Protein AF-A0A970BX68-F1 (afdb_monomer)

Structure (mmCIF, N/CA/C/O backbone):
data_AF-A0A970BX68-F1
#
_entry.id   AF-A0A970BX68-F1
#
loop_
_atom_site.group_PDB
_atom_site.id
_atom_site.type_symbol
_atom_site.label_atom_id
_atom_site.label_alt_id
_atom_site.label_comp_id
_atom_site.label_asym_id
_atom_site.label_entity_id
_atom_site.label_seq_id
_atom_site.pdbx_PDB_ins_code
_atom_site.Cartn_x
_atom_site.Cartn_y
_atom_site.Cartn_z
_atom_site.occupancy
_atom_site.B_iso_or_equiv
_atom_site.auth_seq_id
_atom_site.auth_comp_id
_atom_site.auth_asym_id
_atom_site.auth_atom_id
_atom_site.pdbx_PDB_model_num
ATOM 1 N N . MET A 1 1 ? -14.100 -1.166 36.929 1.00 47.22 1 MET A N 1
ATOM 2 C CA . MET A 1 1 ? -13.823 -2.354 36.099 1.00 47.22 1 MET A CA 1
ATOM 3 C C . MET A 1 1 ? -15.150 -2.842 35.564 1.00 47.22 1 MET A C 1
ATOM 5 O O . MET A 1 1 ? -16.022 -3.150 36.364 1.00 47.22 1 MET A O 1
ATOM 9 N N . THR A 1 2 ? -15.341 -2.797 34.250 1.00 56.59 2 THR A N 1
ATOM 10 C CA . THR A 1 2 ? -16.464 -3.457 33.575 1.00 56.59 2 THR A CA 1
ATOM 11 C C . THR A 1 2 ? -16.369 -4.964 33.819 1.00 56.59 2 THR A C 1
ATOM 13 O O . THR A 1 2 ? -15.265 -5.508 33.853 1.00 56.59 2 THR A O 1
ATOM 16 N N . GLU A 1 3 ? -17.498 -5.635 34.057 1.00 67.56 3 GLU A N 1
ATOM 17 C CA . GLU A 1 3 ? -17.493 -7.094 34.197 1.00 67.56 3 GLU A CA 1
ATOM 18 C C . GLU A 1 3 ? -16.949 -7.745 32.913 1.00 67.56 3 GLU A C 1
ATOM 20 O O . GLU A 1 3 ? -17.296 -7.306 31.810 1.00 67.56 3 GLU A O 1
ATOM 25 N N . PRO A 1 4 ? -16.085 -8.770 33.024 1.00 70.88 4 PRO A N 1
ATOM 26 C CA . PRO A 1 4 ? -15.498 -9.411 31.859 1.00 70.88 4 PRO A CA 1
ATOM 27 C C . PRO A 1 4 ? -16.587 -10.080 31.022 1.00 70.88 4 PRO A C 1
ATOM 29 O O . PRO A 1 4 ? -17.395 -10.858 31.531 1.00 70.88 4 PRO A O 1
ATOM 32 N N . ASN A 1 5 ? -16.576 -9.824 29.713 1.00 79.88 5 ASN A N 1
ATOM 33 C CA . ASN A 1 5 ? -17.516 -10.456 28.799 1.00 79.88 5 ASN A CA 1
ATOM 34 C C . ASN A 1 5 ? -17.249 -11.973 28.754 1.00 79.88 5 ASN A C 1
ATOM 36 O O . ASN A 1 5 ? -16.268 -12.436 28.157 1.00 79.88 5 ASN A O 1
ATOM 40 N N . LEU A 1 6 ? -18.112 -12.751 29.416 1.00 86.94 6 LEU A N 1
ATOM 41 C CA . LEU A 1 6 ? -17.964 -14.201 29.549 1.00 86.94 6 LEU A CA 1
ATOM 42 C C . LEU A 1 6 ? -18.055 -14.918 28.196 1.00 86.94 6 LEU A C 1
ATOM 44 O O . LEU A 1 6 ? -17.357 -15.912 27.997 1.00 86.94 6 LEU A O 1
ATOM 48 N N . SER A 1 7 ? -18.828 -14.396 27.234 1.00 86.56 7 SER A N 1
ATOM 49 C CA . SER A 1 7 ? -18.965 -15.021 25.910 1.00 86.56 7 SER A CA 1
ATOM 50 C C . SER A 1 7 ? -17.681 -14.940 25.077 1.00 86.56 7 SER A C 1
ATOM 52 O O . SER A 1 7 ? -17.466 -15.771 24.197 1.00 86.56 7 SER A O 1
ATOM 54 N N . ARG A 1 8 ? -16.770 -14.008 25.401 1.00 88.00 8 ARG A N 1
ATOM 55 C CA . ARG A 1 8 ? -15.452 -13.890 24.754 1.00 88.00 8 ARG A CA 1
ATOM 56 C C . ARG A 1 8 ? -14.366 -14.761 25.387 1.00 88.00 8 ARG A C 1
ATOM 58 O O . ARG A 1 8 ? -13.256 -14.784 24.865 1.00 88.00 8 ARG A O 1
ATOM 65 N N . ALA A 1 9 ? -14.645 -15.510 26.460 1.00 91.44 9 ALA A N 1
ATOM 66 C CA . ALA A 1 9 ? -13.628 -16.324 27.141 1.00 91.44 9 ALA A CA 1
ATOM 67 C C . ALA A 1 9 ? -12.952 -17.350 26.214 1.00 91.44 9 ALA A C 1
ATOM 69 O O . ALA A 1 9 ? -11.733 -17.504 26.264 1.00 91.44 9 ALA A O 1
ATOM 70 N N . TYR A 1 10 ? -13.722 -17.993 25.327 1.00 93.25 10 TYR A N 1
ATOM 71 C CA . TYR A 1 10 ? -13.181 -18.923 24.331 1.00 93.25 10 TYR A CA 1
ATOM 72 C C . TYR A 1 10 ? -12.236 -18.217 23.347 1.00 93.25 10 TYR A C 1
ATOM 74 O O . TYR A 1 10 ? -11.116 -18.674 23.127 1.00 93.25 10 TYR A O 1
ATOM 82 N N . ALA A 1 11 ? -12.650 -17.058 22.822 1.00 91.88 11 ALA A N 1
ATOM 83 C CA . ALA A 1 11 ? -11.822 -16.254 21.927 1.00 91.88 11 ALA A CA 1
ATOM 84 C C . ALA A 1 11 ? -10.537 -15.778 22.621 1.00 91.88 11 ALA A C 1
ATOM 86 O O . ALA A 1 11 ? -9.458 -15.948 22.062 1.00 91.88 11 ALA A O 1
ATOM 87 N N . ARG A 1 12 ? -10.622 -15.259 23.857 1.00 92.31 12 ARG A N 1
ATOM 88 C CA . ARG A 1 12 ? -9.443 -14.875 24.655 1.00 92.31 12 ARG A CA 1
ATOM 89 C C . ARG A 1 12 ? -8.468 -16.038 24.823 1.00 92.31 12 ARG A C 1
ATOM 91 O O . ARG A 1 12 ? -7.280 -15.859 24.587 1.00 92.31 12 ARG A O 1
ATOM 98 N N . GLY A 1 13 ? -8.969 -17.230 25.157 1.00 94.62 13 GLY A N 1
ATOM 99 C CA . GLY A 1 13 ? -8.148 -18.435 25.290 1.00 94.62 13 GLY A CA 1
ATOM 100 C C . GLY A 1 13 ? -7.383 -18.787 24.010 1.00 94.62 13 GLY A C 1
ATOM 101 O O . GLY A 1 13 ? -6.196 -19.095 24.078 1.00 94.62 13 GLY A O 1
ATOM 102 N N . LEU A 1 14 ? -8.027 -18.678 22.842 1.00 95.38 14 LEU A N 1
ATOM 103 C CA . LEU A 1 14 ? -7.360 -18.870 21.547 1.00 95.38 14 LEU A CA 1
ATOM 104 C C . LEU A 1 14 ? -6.335 -17.764 21.260 1.00 95.38 14 LEU A C 1
ATOM 106 O O . LEU A 1 14 ? -5.219 -18.051 20.836 1.00 95.38 14 LEU A O 1
ATOM 110 N N . PHE A 1 15 ? -6.676 -16.511 21.549 1.00 95.06 15 PHE A N 1
ATOM 111 C CA . PHE A 1 15 ? -5.784 -15.368 21.362 1.00 95.06 15 PHE A CA 1
ATOM 112 C C . PHE A 1 15 ? -4.545 -15.411 22.266 1.00 95.06 15 PHE A C 1
ATOM 114 O O . PHE A 1 15 ? -3.479 -14.966 21.843 1.00 95.06 15 PHE A O 1
ATOM 121 N N . HIS A 1 16 ? -4.623 -16.026 23.449 1.00 94.56 16 HIS A N 1
ATOM 122 C CA . HIS A 1 16 ? -3.446 -16.269 24.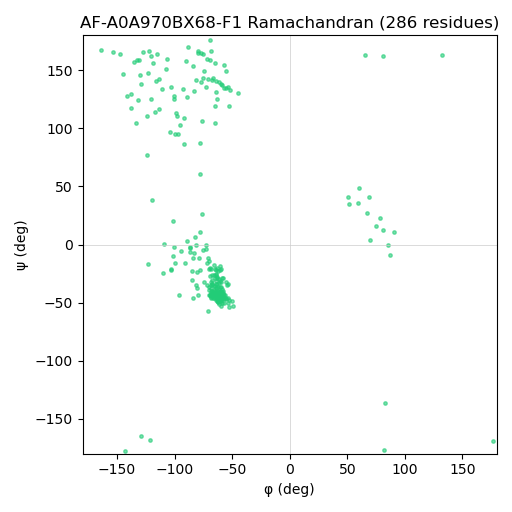286 1.00 94.56 16 HIS A CA 1
ATOM 123 C C . HIS A 1 16 ? -2.405 -17.149 23.583 1.00 94.56 16 HIS A C 1
ATOM 125 O O . HIS A 1 16 ? -1.212 -16.886 23.712 1.00 94.56 16 HIS A O 1
ATOM 131 N N . ALA A 1 17 ? -2.829 -18.137 22.785 1.00 95.56 17 ALA A N 1
ATOM 132 C CA . ALA A 1 17 ? -1.911 -18.942 21.973 1.00 95.56 17 ALA A CA 1
ATOM 133 C C . ALA A 1 17 ? -1.257 -18.128 20.838 1.00 95.56 17 ALA A C 1
ATOM 135 O O . ALA A 1 17 ? -0.187 -18.490 20.356 1.00 95.56 17 ALA A O 1
ATOM 136 N N . CYS A 1 18 ? -1.867 -17.007 20.447 1.00 93.44 18 CYS A N 1
ATOM 137 C CA . CYS A 1 18 ? -1.304 -16.028 19.516 1.00 93.44 18 CYS A CA 1
ATOM 138 C C . CYS A 1 18 ? -0.462 -14.940 20.214 1.00 93.44 18 CYS A C 1
ATOM 140 O O . CYS A 1 18 ? -0.003 -14.016 19.544 1.00 93.44 18 CYS A O 1
ATOM 142 N N . GLY A 1 19 ? -0.271 -15.016 21.538 1.00 91.94 19 GLY A N 1
ATOM 143 C CA . GLY A 1 19 ? 0.463 -14.018 22.327 1.00 91.94 19 GLY A CA 1
ATOM 144 C C . GLY A 1 19 ? -0.341 -12.765 22.695 1.00 91.94 19 GLY A C 1
ATOM 145 O O . GLY A 1 19 ? 0.240 -11.784 23.151 1.00 91.94 19 GLY A O 1
ATOM 146 N N . VAL A 1 20 ? -1.665 -12.777 22.512 1.00 92.38 20 VAL A N 1
ATOM 147 C CA . VAL A 1 20 ? -2.556 -11.668 22.879 1.00 92.38 20 VAL A CA 1
ATOM 148 C C . VAL A 1 20 ? -3.195 -11.954 24.233 1.00 92.38 20 VAL A C 1
ATOM 150 O O . VAL A 1 20 ? -4.042 -12.840 24.368 1.00 92.38 20 VAL A O 1
ATOM 153 N N . HIS A 1 21 ? -2.801 -11.191 25.251 1.00 87.75 21 HIS A N 1
ATOM 154 C CA . HIS A 1 21 ? -3.250 -11.402 26.633 1.00 87.75 21 HIS A CA 1
ATOM 155 C C . HIS A 1 21 ? -4.328 -10.413 27.097 1.00 87.75 21 HIS A C 1
ATOM 157 O O . HIS A 1 21 ? -5.108 -10.749 27.984 1.00 87.75 21 HIS A O 1
ATOM 163 N N . HIS A 1 22 ? -4.440 -9.253 26.444 1.00 85.19 22 HIS A N 1
ATOM 164 C CA . HIS A 1 22 ? -5.275 -8.123 26.877 1.00 85.19 22 HIS A CA 1
ATOM 165 C C . HIS A 1 22 ? -6.355 -7.745 25.848 1.00 85.19 22 HIS A C 1
ATOM 167 O O . HIS A 1 22 ? -6.645 -6.570 25.637 1.00 85.19 22 HIS A O 1
ATOM 173 N N . LEU A 1 23 ? -6.959 -8.751 25.201 1.00 84.31 23 LEU A N 1
ATOM 174 C CA . LEU A 1 23 ? -7.903 -8.580 24.081 1.00 84.31 23 LEU A CA 1
ATOM 175 C C . LEU A 1 23 ? -9.102 -7.662 24.387 1.00 84.31 23 LEU A C 1
ATOM 177 O O . LEU A 1 23 ? -9.615 -7.013 23.485 1.00 84.31 23 LEU A O 1
ATOM 181 N N . ASP A 1 24 ? -9.581 -7.642 25.632 1.00 85.00 24 ASP A N 1
ATOM 182 C CA . ASP A 1 24 ? -10.735 -6.822 26.038 1.00 85.00 24 ASP A CA 1
ATOM 183 C C . ASP A 1 24 ? -10.327 -5.453 26.617 1.00 85.00 24 ASP A C 1
ATOM 185 O O . ASP A 1 24 ? -11.192 -4.638 26.929 1.00 85.00 24 ASP A O 1
ATOM 189 N N . GLU A 1 25 ? -9.028 -5.199 26.796 1.00 89.31 25 GLU A N 1
ATOM 190 C CA . GLU A 1 25 ? -8.515 -3.983 27.445 1.00 89.31 25 GLU A CA 1
ATOM 191 C C . GLU A 1 25 ? -7.964 -2.964 26.442 1.00 89.31 25 GLU A C 1
ATOM 193 O O . GLU A 1 25 ? -7.854 -1.783 26.769 1.00 89.31 25 GLU A O 1
ATOM 198 N N . ARG A 1 26 ? -7.589 -3.415 25.239 1.00 93.62 26 ARG A N 1
ATOM 199 C CA . ARG A 1 26 ? -6.932 -2.600 24.212 1.00 93.62 26 ARG A CA 1
ATOM 200 C C . ARG A 1 26 ? -7.641 -2.750 22.869 1.00 93.62 26 ARG A C 1
ATOM 202 O O . ARG A 1 26 ? -8.081 -3.858 22.564 1.00 93.62 26 ARG A O 1
ATOM 209 N N . PRO A 1 27 ? -7.704 -1.687 22.048 1.00 96.50 27 PRO A N 1
ATOM 210 C CA . PRO A 1 27 ? -8.200 -1.802 20.684 1.00 96.50 27 PRO A CA 1
ATOM 211 C C . PRO A 1 27 ? -7.407 -2.826 19.876 1.00 96.50 27 PRO A C 1
ATOM 213 O O . PRO A 1 27 ? -6.174 -2.809 19.903 1.00 96.50 27 PRO A O 1
ATOM 216 N N . LEU A 1 28 ? -8.107 -3.682 19.138 1.00 97.12 28 LEU A N 1
ATOM 217 C CA . LEU A 1 28 ? -7.517 -4.678 18.259 1.00 97.12 28 LEU A CA 1
ATOM 218 C C . LEU A 1 28 ? -7.365 -4.114 16.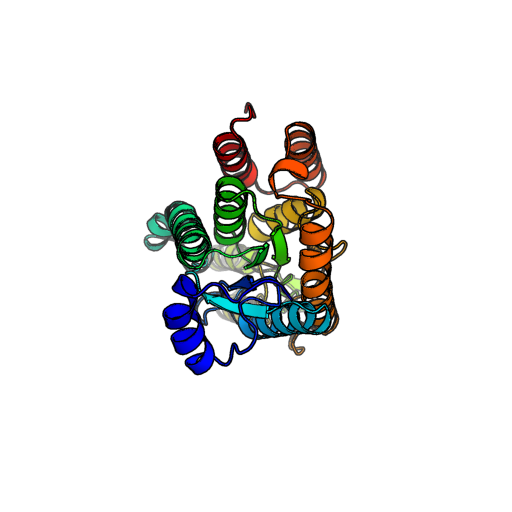843 1.00 97.12 28 LEU A C 1
ATOM 220 O O . LEU A 1 28 ? -8.337 -3.949 16.104 1.00 97.12 28 LEU A O 1
ATOM 224 N N . VAL A 1 29 ? -6.124 -3.862 16.444 1.00 98.56 29 VAL A N 1
ATOM 225 C CA . VAL A 1 29 ? -5.764 -3.352 15.119 1.00 98.56 29 VAL A CA 1
ATOM 226 C C . VAL A 1 29 ? -5.262 -4.490 14.238 1.00 98.56 29 VAL A C 1
ATOM 228 O O . VAL A 1 29 ? -4.333 -5.219 14.599 1.00 98.56 29 VAL A O 1
ATOM 231 N N . GLY A 1 30 ? -5.838 -4.623 13.044 1.00 98.62 30 GLY A N 1
ATOM 232 C CA . GLY A 1 30 ? -5.288 -5.510 12.021 1.00 98.62 30 GLY A CA 1
ATOM 233 C C . GLY A 1 30 ? -4.283 -4.790 11.140 1.00 98.62 30 GLY A C 1
ATOM 234 O O . GLY A 1 30 ? -4.600 -3.767 10.537 1.00 98.62 30 GLY A O 1
ATOM 235 N N . VAL A 1 31 ? -3.090 -5.362 11.013 1.00 98.81 31 VAL A N 1
ATOM 236 C CA . VAL A 1 31 ? -2.077 -4.925 10.050 1.00 98.81 31 VAL A CA 1
ATOM 237 C C . VAL A 1 31 ? -2.184 -5.829 8.821 1.00 98.81 31 VAL A C 1
ATOM 239 O O . VAL A 1 31 ? -1.641 -6.934 8.797 1.00 98.81 31 VAL A O 1
ATOM 242 N N . ALA A 1 32 ? -2.929 -5.374 7.816 1.00 98.69 32 ALA A N 1
ATOM 243 C CA . ALA A 1 32 ? -3.115 -6.068 6.550 1.00 98.69 32 ALA A CA 1
ATOM 244 C C . ALA A 1 32 ? -1.859 -5.894 5.686 1.00 98.69 32 ALA A C 1
ATOM 246 O O . ALA A 1 32 ? -1.621 -4.814 5.148 1.00 98.69 32 ALA A O 1
ATOM 247 N N . CYS A 1 33 ? -1.054 -6.946 5.551 1.00 98.56 33 CYS A N 1
ATOM 248 C CA . CYS A 1 33 ? 0.218 -6.910 4.839 1.00 98.56 33 CYS A CA 1
ATOM 249 C C . CYS A 1 33 ? 0.161 -7.724 3.544 1.00 98.56 33 CYS A C 1
ATOM 251 O O . CYS A 1 33 ? -0.283 -8.868 3.519 1.00 98.56 33 CYS A O 1
ATOM 253 N N . SER A 1 34 ? 0.655 -7.157 2.450 1.00 97.81 34 SER A N 1
ATOM 254 C CA . SER A 1 34 ? 0.704 -7.841 1.148 1.00 97.81 34 SER A CA 1
ATOM 255 C C . SER A 1 34 ? 2.088 -8.390 0.788 1.00 97.81 34 SER A C 1
ATOM 257 O O . SER A 1 34 ? 2.372 -8.620 -0.387 1.00 97.81 34 SER A O 1
ATOM 259 N N . TRP A 1 35 ? 2.960 -8.576 1.784 1.00 98.00 35 TRP A N 1
ATOM 260 C CA . TRP A 1 35 ? 4.297 -9.145 1.610 1.00 98.00 35 TRP A CA 1
ATOM 261 C C . TRP A 1 35 ? 4.265 -10.502 0.900 1.00 98.00 35 TRP A C 1
ATOM 263 O O . TRP A 1 35 ? 3.459 -11.372 1.235 1.00 98.00 35 TRP A O 1
ATOM 273 N N . ASN A 1 36 ? 5.174 -10.671 -0.057 1.00 95.25 36 ASN A N 1
ATOM 274 C CA . ASN A 1 36 ? 5.594 -11.951 -0.613 1.00 95.25 36 ASN A CA 1
ATOM 275 C C . ASN A 1 36 ? 6.914 -11.768 -1.377 1.00 95.25 36 ASN A C 1
ATOM 277 O O . ASN A 1 36 ? 7.299 -10.646 -1.701 1.00 95.25 36 ASN A O 1
ATOM 281 N N . GLU A 1 37 ? 7.565 -12.877 -1.714 1.00 96.75 37 GLU A N 1
ATOM 282 C CA . GLU A 1 37 ? 8.851 -12.896 -2.425 1.00 96.75 37 GLU A CA 1
ATOM 283 C C . GLU A 1 37 ? 8.720 -12.756 -3.956 1.00 96.75 37 GLU A C 1
ATOM 285 O O . GLU A 1 37 ? 9.721 -12.626 -4.654 1.00 96.75 37 GLU A O 1
ATOM 290 N N . LEU A 1 38 ? 7.497 -12.782 -4.500 1.00 96.12 38 LEU A N 1
ATOM 291 C CA . LEU A 1 38 ? 7.238 -12.736 -5.947 1.00 96.12 38 LEU A CA 1
ATOM 292 C C . LEU A 1 38 ? 7.201 -11.308 -6.502 1.00 96.12 38 LEU A C 1
ATOM 294 O O . LEU A 1 38 ? 7.352 -11.109 -7.708 1.00 96.12 38 LEU A O 1
ATOM 298 N N . VAL A 1 39 ? 6.934 -10.315 -5.652 1.00 97.06 39 VAL A N 1
ATOM 299 C CA . VAL A 1 39 ? 6.678 -8.936 -6.071 1.00 97.06 39 VAL A CA 1
ATOM 300 C C . VAL A 1 39 ? 7.758 -8.008 -5.499 1.00 97.06 39 VAL A C 1
ATOM 302 O O . VAL A 1 39 ? 7.766 -7.776 -4.291 1.00 97.06 39 VAL A O 1
ATOM 305 N N . PRO A 1 40 ? 8.619 -7.389 -6.334 1.00 96.12 40 PRO A N 1
ATOM 306 C CA . PRO A 1 40 ? 9.713 -6.522 -5.873 1.00 96.12 40 PRO A CA 1
ATOM 307 C C . PRO A 1 40 ? 9.274 -5.374 -4.956 1.00 96.12 40 PRO A C 1
ATOM 309 O O . PRO A 1 40 ? 9.963 -5.035 -4.000 1.00 96.12 40 PRO A O 1
ATOM 312 N N . GLY A 1 41 ? 8.087 -4.806 -5.187 1.00 96.19 41 GLY A N 1
ATOM 313 C CA . GLY A 1 41 ? 7.535 -3.756 -4.323 1.00 96.19 41 GLY A CA 1
ATOM 314 C C . GLY A 1 41 ? 7.032 -4.230 -2.962 1.00 96.19 41 GLY A C 1
ATOM 315 O O . GLY A 1 41 ? 6.559 -3.404 -2.182 1.00 96.19 41 GLY A O 1
ATOM 316 N N . HIS A 1 42 ? 7.057 -5.541 -2.713 1.00 97.38 42 HIS A N 1
ATOM 317 C CA . HIS A 1 42 ? 6.440 -6.182 -1.557 1.00 97.38 42 HIS A CA 1
ATOM 318 C C . HIS A 1 42 ? 7.416 -7.000 -0.717 1.00 97.38 42 HIS A C 1
ATOM 320 O O . HIS A 1 42 ? 7.088 -7.296 0.429 1.00 97.38 42 HIS A O 1
ATOM 326 N N . VAL A 1 43 ? 8.592 -7.350 -1.249 1.00 97.19 43 VAL A N 1
ATOM 327 C CA . VAL A 1 43 ? 9.545 -8.268 -0.600 1.00 97.19 43 VAL A CA 1
ATOM 328 C C . VAL A 1 43 ? 10.058 -7.789 0.764 1.00 97.19 43 VAL A C 1
ATOM 330 O O . VAL A 1 43 ? 10.546 -8.600 1.540 1.00 97.19 43 VAL A O 1
ATOM 333 N N . HIS A 1 44 ? 9.925 -6.498 1.079 1.00 97.75 44 HIS A N 1
ATOM 334 C CA . HIS A 1 44 ? 10.332 -5.878 2.348 1.00 97.75 44 HIS A CA 1
ATOM 335 C C . HIS A 1 44 ? 9.157 -5.448 3.242 1.00 97.75 44 HIS A C 1
ATOM 337 O O . HIS A 1 44 ? 9.361 -4.864 4.309 1.00 97.75 44 HIS A O 1
ATOM 343 N N . LEU A 1 45 ? 7.911 -5.668 2.807 1.00 98.44 45 LEU A N 1
ATOM 344 C CA . LEU A 1 45 ? 6.725 -5.201 3.534 1.00 98.44 45 LEU A CA 1
ATOM 345 C C . LEU A 1 45 ? 6.473 -5.940 4.850 1.00 98.44 45 LEU A C 1
ATOM 347 O O . LEU A 1 45 ? 5.695 -5.456 5.669 1.00 98.44 45 LEU A O 1
ATOM 351 N N . ASP A 1 46 ? 7.116 -7.080 5.087 1.00 97.88 46 ASP A N 1
ATOM 352 C CA . ASP A 1 46 ? 7.105 -7.747 6.383 1.00 97.88 46 ASP A CA 1
ATOM 353 C C . ASP A 1 46 ? 7.760 -6.856 7.447 1.00 97.88 46 ASP A C 1
ATOM 355 O O . ASP A 1 46 ? 7.145 -6.591 8.478 1.00 97.88 46 ASP A O 1
ATOM 359 N N . ALA A 1 47 ? 8.940 -6.299 7.167 1.00 98.38 47 ALA A N 1
ATOM 360 C CA . ALA A 1 47 ? 9.635 -5.373 8.056 1.00 98.38 47 ALA A CA 1
ATOM 361 C C . ALA A 1 47 ? 8.833 -4.078 8.269 1.00 98.38 47 ALA A C 1
ATOM 363 O O . ALA A 1 47 ? 8.693 -3.612 9.401 1.00 98.38 47 ALA A O 1
ATOM 364 N N . VAL A 1 48 ? 8.228 -3.540 7.203 1.00 98.69 48 VAL A N 1
ATOM 365 C CA . VAL A 1 48 ? 7.341 -2.365 7.286 1.00 98.69 48 VAL A CA 1
ATOM 366 C C . VAL A 1 48 ? 6.116 -2.662 8.160 1.00 98.69 48 VAL A C 1
ATOM 368 O O . VAL A 1 48 ? 5.758 -1.862 9.024 1.00 98.69 48 VAL A O 1
ATOM 371 N N . ALA A 1 49 ? 5.497 -3.836 8.000 1.00 98.75 49 ALA A N 1
ATOM 372 C CA . ALA A 1 49 ? 4.362 -4.259 8.816 1.00 98.75 49 ALA A CA 1
ATOM 373 C C . ALA A 1 49 ? 4.743 -4.478 10.284 1.00 98.75 49 ALA A C 1
ATOM 375 O O . ALA A 1 49 ? 3.949 -4.155 11.166 1.00 98.75 49 ALA A O 1
ATOM 376 N N . ARG A 1 50 ? 5.952 -4.980 10.568 1.00 98.56 50 ARG A N 1
ATOM 377 C CA . ARG A 1 50 ? 6.466 -5.103 11.941 1.00 98.56 50 ARG A CA 1
ATOM 378 C C . ARG A 1 50 ? 6.683 -3.740 12.592 1.00 98.56 50 ARG A C 1
ATOM 380 O O . ARG A 1 50 ? 6.260 -3.569 13.730 1.00 98.56 50 ARG A O 1
ATOM 387 N N . ALA A 1 51 ? 7.238 -2.768 11.871 1.00 98.75 51 ALA A N 1
ATOM 388 C CA . ALA A 1 51 ? 7.386 -1.405 12.381 1.00 98.75 51 ALA A CA 1
ATOM 389 C C . ALA A 1 51 ? 6.021 -0.746 12.658 1.00 98.75 51 ALA A C 1
ATOM 391 O O . ALA A 1 51 ? 5.812 -0.164 13.720 1.00 98.75 51 ALA A O 1
ATOM 392 N N . ALA A 1 52 ? 5.046 -0.906 11.756 1.00 98.75 52 ALA A N 1
ATOM 393 C CA . ALA A 1 52 ? 3.678 -0.438 11.992 1.00 98.75 52 ALA A CA 1
ATOM 394 C C . ALA A 1 52 ? 3.023 -1.125 13.206 1.00 98.75 52 ALA A C 1
ATOM 396 O O . ALA A 1 52 ? 2.388 -0.463 14.027 1.00 98.75 52 ALA A O 1
ATOM 397 N N . GLN A 1 53 ? 3.217 -2.441 13.352 1.00 98.44 53 GLN A N 1
ATOM 398 C CA . GLN A 1 53 ? 2.746 -3.223 14.499 1.00 98.44 53 GLN A CA 1
ATOM 399 C C . GLN A 1 53 ? 3.343 -2.719 15.823 1.00 98.44 53 GLN A C 1
ATOM 401 O O . GLN A 1 53 ? 2.630 -2.637 16.823 1.00 98.44 53 GLN A O 1
ATOM 406 N N . GLU A 1 54 ? 4.635 -2.389 15.837 1.00 98.50 54 GLU A N 1
ATOM 407 C CA . GLU A 1 54 ? 5.318 -1.810 16.996 1.00 98.50 54 GLU A CA 1
ATOM 408 C C . GLU A 1 54 ? 4.693 -0.470 17.391 1.00 98.50 54 GLU A C 1
ATOM 410 O O . GLU A 1 54 ? 4.284 -0.310 18.539 1.00 98.50 54 GLU A O 1
ATOM 415 N N . GLY A 1 55 ? 4.480 0.429 16.428 1.00 98.62 55 GLY A N 1
ATOM 416 C CA . GLY A 1 55 ? 3.863 1.731 16.683 1.00 98.62 55 GLY A CA 1
ATOM 417 C C . GLY A 1 55 ? 2.461 1.662 17.294 1.00 98.62 55 GLY A C 1
ATOM 418 O O . GLY A 1 55 ? 2.136 2.439 18.191 1.00 98.62 55 GLY A O 1
ATOM 419 N N . VAL A 1 56 ? 1.632 0.700 16.869 1.00 98.62 56 VAL A N 1
ATOM 420 C CA . VAL A 1 56 ? 0.317 0.465 17.498 1.00 98.62 56 VAL A CA 1
ATOM 421 C C . VAL A 1 56 ? 0.476 0.044 18.961 1.00 98.62 56 VAL A C 1
ATOM 423 O O . VAL A 1 56 ? -0.235 0.541 19.835 1.00 98.62 56 VAL A O 1
ATOM 426 N N . ARG A 1 57 ? 1.396 -0.887 19.239 1.00 97.44 57 ARG A N 1
ATOM 427 C CA . ARG A 1 57 ? 1.617 -1.416 20.592 1.00 97.44 57 ARG A CA 1
ATOM 428 C C . ARG A 1 57 ? 2.167 -0.353 21.534 1.00 97.44 57 ARG A C 1
ATOM 430 O O . ARG A 1 57 ? 1.709 -0.264 22.672 1.00 97.44 57 ARG A O 1
ATOM 437 N N . GLU A 1 58 ? 3.097 0.470 21.055 1.00 97.75 58 GLU A N 1
ATOM 438 C CA . GLU A 1 58 ? 3.636 1.624 21.784 1.00 97.75 58 GLU A CA 1
ATOM 439 C C . GLU A 1 58 ? 2.542 2.637 22.143 1.00 97.75 58 GLU A C 1
ATOM 441 O O . GLU A 1 58 ? 2.551 3.195 23.239 1.00 97.75 58 GLU A O 1
ATOM 446 N N . ALA A 1 59 ? 1.561 2.826 21.256 1.00 97.69 59 ALA A N 1
ATOM 447 C CA . ALA A 1 59 ? 0.416 3.707 21.472 1.00 97.69 59 ALA A CA 1
ATOM 448 C C . ALA A 1 59 ? -0.729 3.064 22.290 1.00 97.69 59 ALA A C 1
ATOM 450 O O . ALA A 1 59 ? -1.780 3.678 22.475 1.00 97.69 59 ALA A O 1
ATOM 451 N N . GLY A 1 60 ? -0.536 1.851 22.823 1.00 96.12 60 GLY A N 1
ATOM 452 C CA . GLY A 1 60 ? -1.479 1.198 23.739 1.00 96.12 60 GLY A CA 1
ATOM 453 C C . GLY A 1 60 ? -2.536 0.311 23.077 1.00 96.12 60 GLY A C 1
ATOM 454 O O . GLY A 1 60 ? -3.463 -0.128 23.757 1.00 96.12 60 GLY A O 1
ATOM 455 N N . GLY A 1 61 ? -2.404 0.016 21.783 1.00 96.94 61 GLY A N 1
ATOM 456 C CA . GLY A 1 61 ? -3.242 -0.956 21.078 1.00 96.94 61 GLY A CA 1
ATOM 457 C C . GLY A 1 61 ? -2.690 -2.381 21.142 1.00 96.94 61 GLY A C 1
ATOM 458 O O . GLY A 1 61 ? -1.553 -2.623 21.552 1.00 96.94 61 GLY A O 1
ATOM 459 N N . GLU A 1 62 ? -3.502 -3.337 20.705 1.00 97.00 62 GLU A N 1
ATOM 460 C CA . GLU A 1 62 ? -3.062 -4.679 20.334 1.00 97.00 62 GLU A CA 1
ATOM 461 C C . GLU A 1 62 ? -3.020 -4.775 18.808 1.00 97.00 62 GLU A C 1
ATOM 463 O O . GLU A 1 62 ? -3.938 -4.321 18.132 1.00 97.00 62 GLU A O 1
ATOM 468 N N . ALA A 1 63 ? -1.962 -5.360 18.248 1.00 97.06 63 ALA A N 1
ATOM 469 C CA . ALA A 1 63 ? -1.755 -5.365 16.803 1.00 97.06 63 ALA A CA 1
ATOM 470 C C . ALA A 1 63 ? -1.420 -6.758 16.287 1.00 97.06 63 ALA A C 1
ATOM 472 O O . ALA A 1 63 ? -0.424 -7.363 16.699 1.00 97.06 63 ALA A O 1
ATOM 473 N N . LEU A 1 64 ? -2.210 -7.235 15.327 1.00 97.50 64 LEU A N 1
ATOM 474 C CA . LEU A 1 64 ? -2.023 -8.529 14.680 1.00 97.50 64 LEU A CA 1
ATOM 475 C C . LEU A 1 64 ? -1.823 -8.355 13.180 1.00 97.50 64 LEU A C 1
ATOM 477 O O . LEU A 1 64 ? -2.645 -7.754 12.491 1.00 97.50 64 LEU A O 1
ATOM 481 N N . VAL A 1 65 ? -0.720 -8.905 12.677 1.00 98.19 65 VAL A N 1
ATOM 482 C CA . VAL A 1 65 ? -0.428 -8.925 11.242 1.00 98.19 65 VAL A CA 1
ATOM 483 C C . VAL A 1 65 ? -1.154 -10.102 10.605 1.00 98.19 65 VAL A C 1
ATOM 485 O O . VAL A 1 65 ? -1.057 -11.227 11.094 1.00 98.19 65 VAL A O 1
ATOM 488 N N . PHE A 1 66 ? -1.836 -9.847 9.495 1.00 98.38 66 PHE A N 1
ATOM 489 C CA . PHE A 1 66 ? -2.376 -10.878 8.617 1.00 98.38 66 PHE A CA 1
ATOM 490 C C . PHE A 1 66 ? -2.032 -10.551 7.166 1.00 98.38 66 PHE A C 1
ATOM 492 O O . PHE A 1 66 ? -1.739 -9.401 6.830 1.00 98.38 66 PHE A O 1
ATOM 499 N N . HIS A 1 67 ? -2.057 -11.567 6.307 1.00 97.25 67 HIS A N 1
ATOM 500 C CA . HIS A 1 67 ? -1.602 -11.429 4.930 1.00 97.25 67 HIS A CA 1
ATOM 501 C C . HIS A 1 67 ? -2.741 -11.439 3.912 1.00 97.25 67 HIS A C 1
ATOM 503 O O . HIS A 1 67 ? -3.775 -12.075 4.111 1.00 97.25 67 HIS A O 1
ATOM 509 N N . THR A 1 68 ? -2.509 -10.758 2.794 1.00 97.69 68 THR A N 1
ATOM 510 C CA . THR A 1 68 ? -3.293 -10.880 1.560 1.00 97.69 68 THR A CA 1
ATOM 511 C C . THR A 1 68 ? -2.363 -11.147 0.375 1.00 97.69 68 THR A C 1
ATOM 513 O O . THR A 1 68 ? -1.147 -10.980 0.482 1.00 97.69 68 THR A O 1
ATOM 516 N N . MET A 1 69 ? -2.919 -11.579 -0.757 1.00 96.19 69 MET A N 1
ATOM 517 C CA . MET A 1 69 ? -2.136 -11.851 -1.965 1.00 96.19 69 MET A CA 1
ATOM 518 C C . MET A 1 69 ? -1.586 -10.566 -2.603 1.00 96.19 69 MET A C 1
ATOM 520 O O . MET A 1 69 ? -2.156 -9.488 -2.441 1.00 96.19 69 MET A O 1
ATOM 524 N N . ALA A 1 70 ? -0.530 -10.696 -3.409 1.00 96.88 70 ALA A N 1
ATOM 525 C CA . ALA A 1 70 ? -0.138 -9.659 -4.357 1.00 96.88 70 ALA A CA 1
ATOM 526 C C . ALA A 1 70 ? 0.421 -10.244 -5.655 1.00 96.88 70 ALA A C 1
ATOM 528 O O . ALA A 1 70 ? 1.058 -11.294 -5.643 1.00 96.88 70 ALA A O 1
ATOM 529 N N . LEU A 1 71 ? 0.175 -9.541 -6.762 1.00 96.94 71 LEU A N 1
ATOM 530 C CA . LEU A 1 71 ? 0.685 -9.851 -8.096 1.00 96.94 71 LEU A CA 1
ATOM 531 C C . LEU A 1 71 ? 1.453 -8.640 -8.632 1.00 96.94 71 LEU A C 1
ATOM 533 O O . LEU A 1 71 ? 1.098 -7.501 -8.332 1.00 96.94 71 LEU A O 1
ATOM 537 N N . CYS A 1 72 ? 2.488 -8.888 -9.433 1.00 96.06 72 CYS A N 1
ATOM 538 C CA . CYS A 1 72 ? 3.269 -7.836 -10.075 1.00 96.06 72 CYS A CA 1
ATOM 539 C C . CYS A 1 72 ? 2.811 -7.646 -11.524 1.00 96.06 72 CYS A C 1
ATOM 541 O O . CYS A 1 72 ? 3.076 -8.504 -12.366 1.00 96.06 72 CYS A O 1
ATOM 543 N N . ASP A 1 73 ? 2.210 -6.497 -11.849 1.00 93.69 73 ASP A N 1
ATOM 544 C CA . ASP A 1 73 ? 1.822 -6.141 -13.224 1.00 93.69 73 ASP A CA 1
ATOM 545 C C . ASP A 1 73 ? 2.998 -6.233 -14.212 1.00 93.69 73 ASP A C 1
ATOM 547 O O . ASP A 1 73 ? 2.806 -6.588 -15.374 1.00 93.69 73 ASP A O 1
ATOM 551 N N . GLY A 1 74 ? 4.219 -5.916 -13.769 1.00 92.50 74 GLY A N 1
ATOM 552 C CA . GLY A 1 74 ? 5.426 -5.973 -14.597 1.00 92.50 74 GLY A CA 1
ATOM 553 C C . GLY A 1 74 ? 5.846 -7.398 -14.965 1.00 92.50 74 GLY A C 1
ATOM 554 O O . GLY A 1 74 ? 6.158 -7.658 -16.124 1.00 92.50 74 GLY A O 1
ATOM 555 N N . ILE A 1 75 ? 5.807 -8.324 -14.003 1.00 95.19 75 ILE A N 1
ATOM 556 C CA . ILE A 1 75 ? 6.214 -9.727 -14.198 1.00 95.19 75 ILE A CA 1
ATOM 557 C C . ILE A 1 75 ? 5.093 -10.531 -14.867 1.00 95.19 75 ILE A C 1
ATOM 559 O O . ILE A 1 75 ? 5.353 -11.366 -15.727 1.00 95.19 75 ILE A O 1
ATOM 563 N N . CYS A 1 76 ? 3.833 -10.259 -14.524 1.00 95.69 76 CYS A N 1
ATOM 564 C CA . CYS A 1 76 ? 2.673 -10.986 -15.041 1.00 95.69 76 CYS A CA 1
ATOM 565 C C . CYS A 1 76 ? 2.260 -10.577 -16.467 1.00 95.69 76 CYS A C 1
ATOM 567 O O . CYS A 1 76 ? 1.180 -10.963 -16.911 1.00 95.69 76 CYS A O 1
ATOM 569 N N . GLN A 1 77 ? 3.068 -9.803 -17.198 1.00 92.00 77 GLN A N 1
ATOM 570 C CA . GLN A 1 77 ? 2.779 -9.442 -18.592 1.00 92.00 77 GLN A CA 1
ATOM 571 C C . GLN A 1 77 ? 2.550 -10.690 -19.468 1.00 92.00 77 GLN A C 1
ATOM 573 O O . GLN A 1 77 ? 3.108 -11.761 -19.233 1.00 92.00 77 GLN A O 1
ATOM 578 N N . GLY A 1 78 ? 1.710 -10.558 -20.499 1.00 93.06 78 GLY A N 1
ATOM 579 C CA . GLY A 1 78 ? 1.259 -11.694 -21.310 1.00 93.06 78 GLY A CA 1
ATOM 580 C C . GLY A 1 78 ? 0.082 -12.429 -20.662 1.00 93.06 78 GLY A C 1
ATOM 581 O O . GLY A 1 78 ? -0.850 -11.793 -20.176 1.00 93.06 78 GLY A O 1
ATOM 582 N N . ALA A 1 79 ? 0.098 -13.764 -20.657 1.00 94.12 79 ALA A N 1
ATOM 583 C CA . ALA A 1 79 ? -1.041 -14.569 -20.198 1.00 94.12 79 ALA A CA 1
ATOM 584 C C . ALA A 1 79 ? -1.418 -14.327 -18.721 1.00 94.12 79 ALA A C 1
ATOM 586 O O . ALA A 1 79 ? -2.595 -14.387 -18.368 1.00 94.12 79 ALA A O 1
ATOM 587 N N . GLY A 1 80 ? -0.443 -14.005 -17.863 1.00 94.94 80 GLY A N 1
ATOM 588 C CA . GLY A 1 80 ? -0.688 -13.699 -16.449 1.00 94.94 80 GLY A CA 1
ATOM 589 C C . GLY A 1 80 ? -1.520 -12.431 -16.225 1.00 94.94 80 GLY A C 1
ATOM 590 O O . GLY A 1 80 ? -2.169 -12.299 -15.188 1.00 94.94 80 GLY A O 1
ATOM 591 N N . MET A 1 81 ? -1.572 -11.524 -17.205 1.00 95.25 81 MET A N 1
ATOM 592 C CA . MET A 1 81 ? -2.224 -10.220 -17.078 1.00 95.25 81 MET A CA 1
ATOM 593 C C . MET A 1 81 ? -3.737 -10.351 -16.860 1.00 95.25 81 MET A C 1
ATOM 595 O O . MET A 1 81 ? -4.353 -9.505 -16.215 1.00 95.25 81 MET A O 1
ATOM 599 N N . HIS A 1 82 ? -4.337 -11.454 -17.319 1.00 96.50 82 HIS A N 1
ATOM 600 C CA . HIS A 1 82 ? -5.750 -11.754 -17.089 1.00 96.50 82 HIS A CA 1
ATOM 601 C C . HIS A 1 82 ? -6.102 -11.948 -15.605 1.00 96.50 82 HIS A C 1
ATOM 603 O O . HIS A 1 82 ? -7.266 -11.797 -15.242 1.00 96.50 82 HIS A O 1
ATOM 609 N N . ALA A 1 83 ? -5.122 -12.243 -14.744 1.00 96.62 83 ALA A N 1
ATOM 610 C CA . ALA A 1 83 ? -5.324 -12.389 -13.303 1.00 96.62 83 ALA A CA 1
ATOM 611 C C . ALA A 1 83 ? -5.124 -11.079 -12.518 1.00 96.62 83 ALA A C 1
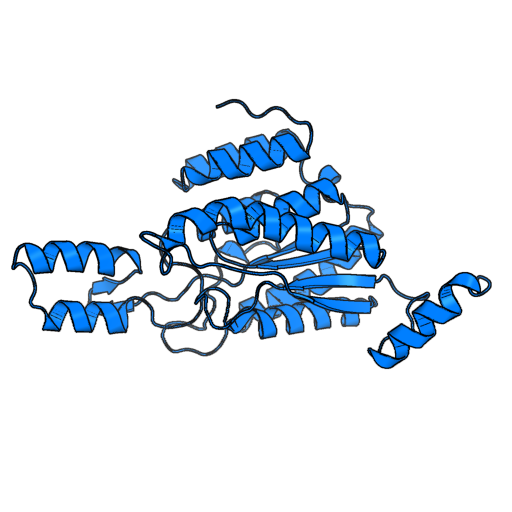ATOM 613 O O . ALA A 1 83 ? -5.558 -10.982 -11.372 1.00 96.62 83 ALA A O 1
ATOM 614 N N . VAL A 1 84 ? -4.492 -10.067 -13.122 1.00 96.50 84 VAL A N 1
ATOM 615 C CA . VAL A 1 84 ? -4.004 -8.873 -12.417 1.00 96.50 84 VAL A CA 1
ATOM 616 C C . VAL A 1 84 ? -5.139 -7.960 -11.954 1.00 96.50 84 VAL A C 1
ATOM 618 O O . VAL A 1 84 ? -5.268 -7.694 -10.765 1.00 96.50 84 VAL A O 1
ATOM 621 N N . LEU A 1 85 ? -6.002 -7.477 -12.852 1.00 97.69 85 LEU A N 1
ATOM 622 C CA . LEU A 1 85 ? -7.107 -6.605 -12.428 1.00 97.69 85 LEU A CA 1
ATOM 623 C C . LEU A 1 85 ? -8.108 -7.329 -11.501 1.00 97.69 85 LEU A C 1
ATOM 625 O O . LEU A 1 85 ? -8.471 -6.739 -10.481 1.00 97.69 85 LEU A O 1
ATOM 629 N N . PRO A 1 86 ? -8.515 -8.591 -11.769 1.00 98.00 86 PRO A N 1
ATOM 630 C CA . PRO A 1 86 ? -9.375 -9.340 -10.852 1.00 98.00 86 PRO A CA 1
ATOM 631 C C . PRO A 1 86 ? -8.788 -9.522 -9.448 1.00 98.00 86 PRO A C 1
ATOM 633 O O . PRO A 1 86 ? -9.549 -9.575 -8.481 1.00 98.00 86 PRO A O 1
ATOM 636 N N . SER A 1 87 ? -7.457 -9.569 -9.294 1.00 97.81 87 SER A N 1
ATOM 637 C CA . SER A 1 87 ? -6.846 -9.718 -7.969 1.00 97.81 87 SER A CA 1
ATOM 638 C C . SER A 1 87 ? -7.155 -8.547 -7.037 1.00 97.81 87 SER A C 1
ATOM 640 O O . SER A 1 87 ? -7.129 -8.738 -5.825 1.00 97.81 87 SER A O 1
ATOM 642 N N . ARG A 1 88 ? -7.502 -7.360 -7.563 1.00 98.44 88 ARG A N 1
ATOM 643 C CA . ARG A 1 88 ? -7.971 -6.222 -6.754 1.00 98.44 88 ARG A CA 1
ATOM 644 C C . ARG A 1 88 ? -9.147 -6.617 -5.859 1.00 98.44 88 ARG A C 1
ATOM 646 O O . ARG A 1 88 ? -9.152 -6.300 -4.673 1.00 98.44 88 ARG A O 1
ATOM 653 N N . GLU A 1 89 ? -10.121 -7.331 -6.419 1.00 98.44 89 GLU A N 1
ATOM 654 C CA . GLU A 1 89 ? -11.321 -7.751 -5.687 1.00 98.44 89 GLU A CA 1
ATOM 655 C C . GLU A 1 89 ? -11.011 -8.857 -4.680 1.00 98.44 89 GLU A C 1
ATOM 657 O O . GLU A 1 89 ? -11.575 -8.874 -3.590 1.00 98.44 89 GLU A O 1
ATOM 662 N N . VAL A 1 90 ? -10.072 -9.750 -5.008 1.00 98.50 90 VAL A N 1
ATOM 663 C CA . VAL A 1 90 ? -9.617 -10.795 -4.080 1.00 98.50 90 VAL A CA 1
ATOM 664 C C . VAL A 1 90 ? -8.895 -10.178 -2.884 1.00 98.50 90 VAL A C 1
ATOM 666 O O . VAL A 1 90 ? -9.146 -10.572 -1.744 1.00 98.50 90 VAL A O 1
ATOM 669 N N . VAL A 1 91 ? -8.047 -9.172 -3.121 1.00 98.75 91 VAL A N 1
ATOM 670 C CA . VAL A 1 91 ? -7.393 -8.399 -2.056 1.00 98.75 91 VAL A CA 1
ATOM 671 C C . VAL A 1 91 ? -8.437 -7.721 -1.175 1.00 98.75 91 VAL A C 1
ATOM 673 O O . VAL A 1 91 ? -8.369 -7.860 0.047 1.00 98.75 91 VAL A O 1
ATOM 676 N N . ALA A 1 92 ? -9.420 -7.049 -1.785 1.00 98.81 92 ALA A N 1
ATOM 677 C CA . ALA A 1 92 ? -10.493 -6.378 -1.061 1.00 98.81 92 ALA A CA 1
ATOM 678 C C . ALA A 1 92 ? -11.290 -7.359 -0.185 1.00 98.81 92 ALA A C 1
ATOM 680 O O . ALA A 1 92 ? -11.440 -7.141 1.015 1.00 98.81 92 ALA A O 1
ATOM 681 N N . ALA A 1 93 ? -11.728 -8.480 -0.763 1.00 98.75 93 ALA A N 1
ATOM 682 C CA . ALA A 1 93 ? -12.482 -9.512 -0.060 1.00 98.75 93 ALA A CA 1
ATOM 683 C C . ALA A 1 93 ? -11.677 -10.141 1.087 1.00 98.75 93 ALA A C 1
ATOM 685 O O . ALA A 1 93 ? -12.212 -10.343 2.173 1.00 98.75 93 ALA A O 1
ATOM 686 N N . THR A 1 94 ? -10.386 -10.414 0.881 1.00 98.75 94 THR A N 1
ATOM 687 C CA . THR A 1 94 ? -9.517 -11.004 1.913 1.00 98.75 94 THR A CA 1
ATOM 688 C C . THR A 1 94 ? -9.408 -10.092 3.135 1.00 98.75 94 THR A C 1
ATOM 690 O O . THR A 1 94 ? -9.577 -10.549 4.268 1.00 98.75 94 THR A O 1
ATOM 693 N N . VAL A 1 95 ? -9.166 -8.795 2.917 1.00 98.81 95 VAL A N 1
ATOM 694 C CA . VAL A 1 95 ? -9.061 -7.811 4.004 1.00 98.81 95 VAL A CA 1
ATOM 695 C C . VAL A 1 95 ? -10.413 -7.604 4.683 1.00 98.81 95 VAL A C 1
ATOM 697 O O . VAL A 1 95 ? -10.485 -7.642 5.910 1.00 98.81 95 VAL A O 1
ATOM 700 N N . GLU A 1 96 ? -11.489 -7.462 3.908 1.00 98.81 96 GLU A N 1
ATOM 701 C CA . GLU A 1 96 ? -12.843 -7.277 4.433 1.00 98.81 96 GLU A CA 1
ATOM 702 C C . GLU A 1 96 ? -13.297 -8.451 5.306 1.00 98.81 96 GLU A C 1
ATOM 704 O O . GLU A 1 96 ? -13.716 -8.250 6.448 1.00 98.81 96 GLU A O 1
ATOM 709 N N . LEU A 1 97 ? -13.206 -9.679 4.790 1.00 98.69 97 LEU A N 1
ATOM 710 C CA . LEU A 1 97 ? -13.659 -10.872 5.502 1.00 98.69 97 LEU A CA 1
ATOM 711 C C . LEU A 1 97 ? -12.869 -11.078 6.791 1.00 98.69 97 LEU A C 1
ATOM 713 O O . LEU A 1 97 ? -13.467 -11.355 7.830 1.00 98.69 97 LEU A O 1
ATOM 717 N N . THR A 1 98 ? -11.550 -10.887 6.742 1.00 98.62 98 THR A N 1
ATOM 718 C CA . THR A 1 98 ? -10.695 -11.000 7.928 1.00 98.62 98 THR A CA 1
ATOM 719 C C . THR A 1 98 ? -11.089 -9.958 8.971 1.00 98.62 98 THR A C 1
ATOM 721 O O . THR A 1 98 ? -11.334 -10.307 10.126 1.00 98.62 98 THR A O 1
ATOM 724 N N . ALA A 1 99 ? -11.229 -8.692 8.571 1.00 98.56 99 ALA A N 1
ATOM 725 C CA . ALA A 1 99 ? -11.548 -7.620 9.504 1.00 98.56 99 ALA A CA 1
ATOM 726 C C . ALA A 1 99 ? -12.912 -7.798 10.178 1.00 98.56 99 ALA A C 1
ATOM 728 O O . ALA A 1 99 ? -13.021 -7.641 11.396 1.00 98.56 99 ALA A O 1
ATOM 729 N N . ARG A 1 100 ? -13.938 -8.196 9.412 1.00 98.25 100 ARG A N 1
ATOM 730 C CA . ARG A 1 100 ? -15.273 -8.483 9.956 1.00 98.25 100 ARG A CA 1
ATOM 731 C C . ARG A 1 100 ? -15.262 -9.694 10.886 1.00 98.25 100 ARG A C 1
ATOM 733 O O . ARG A 1 100 ? -15.841 -9.624 11.964 1.00 98.25 100 ARG A O 1
ATOM 740 N N . ALA A 1 101 ? -14.620 -10.792 10.482 1.00 97.31 101 ALA A N 1
ATOM 741 C CA . ALA A 1 101 ? -14.640 -12.045 11.236 1.00 97.31 101 ALA A CA 1
ATOM 742 C C . ALA A 1 101 ? -13.937 -11.928 12.594 1.00 97.31 101 ALA A C 1
ATOM 744 O O . ALA A 1 101 ? -14.418 -12.477 13.584 1.00 97.31 101 ALA A O 1
ATOM 745 N N . TYR A 1 102 ? -12.824 -11.193 12.647 1.00 95.56 102 TYR A N 1
ATOM 746 C CA . TYR A 1 102 ? -12.082 -10.972 13.887 1.00 95.56 102 TYR A CA 1
ATOM 747 C C . TYR A 1 102 ? -12.587 -9.778 14.705 1.00 95.56 102 TYR A C 1
ATOM 749 O O . TYR A 1 102 ? -12.135 -9.602 15.835 1.00 95.56 102 TYR A O 1
ATOM 757 N N . GLY A 1 103 ? -13.535 -8.996 14.174 1.00 94.75 103 GLY A N 1
ATOM 758 C CA . GLY A 1 103 ? -14.084 -7.822 14.851 1.00 94.75 103 GLY A CA 1
ATOM 759 C C . GLY A 1 103 ? -13.006 -6.783 15.149 1.00 94.75 103 GLY A C 1
ATOM 760 O O . GLY A 1 103 ? -12.876 -6.357 16.291 1.00 94.75 103 GLY A O 1
ATOM 761 N N . LEU A 1 104 ? -12.195 -6.450 14.141 1.00 97.75 104 LEU A N 1
ATOM 762 C CA . LEU A 1 104 ? -11.119 -5.470 14.285 1.00 97.75 104 LEU A CA 1
ATOM 763 C C . LEU A 1 104 ? -11.682 -4.063 14.522 1.00 97.75 104 LEU A C 1
ATOM 765 O O . LEU A 1 104 ? -12.650 -3.665 13.874 1.00 97.75 104 LEU A O 1
ATOM 769 N N . ASP A 1 105 ? -11.026 -3.298 15.392 1.00 98.31 105 ASP A N 1
ATOM 770 C CA . ASP A 1 105 ? -11.416 -1.924 15.727 1.00 98.31 105 ASP A CA 1
ATOM 771 C C . ASP A 1 105 ? -10.846 -0.901 14.734 1.00 98.31 105 ASP A C 1
ATOM 773 O O . ASP A 1 105 ? -11.447 0.145 14.491 1.00 98.31 105 ASP A O 1
ATOM 777 N N . ALA A 1 106 ? -9.677 -1.191 14.157 1.00 98.75 106 ALA A N 1
ATOM 778 C CA . ALA A 1 106 ? -9.002 -0.336 13.185 1.00 98.75 106 ALA A CA 1
ATOM 779 C C . ALA A 1 106 ? -8.095 -1.145 12.243 1.00 98.75 106 ALA A C 1
ATOM 781 O O . ALA A 1 106 ? -7.774 -2.312 12.501 1.00 98.75 106 ALA A O 1
ATOM 782 N N . LEU A 1 107 ? -7.664 -0.510 11.152 1.00 98.69 107 LEU A N 1
ATOM 783 C CA . LEU A 1 107 ? -6.845 -1.131 10.116 1.00 98.69 107 LEU A CA 1
ATOM 784 C C . LEU A 1 107 ? -5.595 -0.325 9.767 1.00 98.69 107 LEU A C 1
ATOM 786 O O . LEU A 1 107 ? -5.636 0.886 9.559 1.00 98.69 107 LEU A O 1
ATOM 790 N N . LEU A 1 108 ? -4.487 -1.042 9.605 1.00 98.69 108 LEU A N 1
ATOM 791 C CA . LEU A 1 108 ? -3.294 -0.561 8.920 1.00 98.69 108 LEU A CA 1
ATOM 792 C C . LEU A 1 108 ? -3.090 -1.372 7.650 1.00 98.69 108 LEU A C 1
ATOM 794 O O . LEU A 1 108 ? -2.859 -2.578 7.698 1.00 98.69 108 LEU A O 1
ATOM 798 N N . CYS A 1 109 ? -3.166 -0.701 6.511 1.00 98.75 109 CYS A N 1
ATOM 799 C CA . CYS A 1 109 ? -2.972 -1.290 5.198 1.00 98.75 109 CYS A CA 1
ATOM 800 C C . CYS A 1 109 ? -1.519 -1.093 4.755 1.00 98.75 109 CYS A C 1
ATOM 802 O O . CYS A 1 109 ? -1.127 -0.002 4.343 1.00 98.75 109 CYS A O 1
ATOM 804 N N . VAL A 1 110 ? -0.718 -2.155 4.845 1.00 98.69 110 VAL A N 1
ATOM 805 C CA . VAL A 1 110 ? 0.685 -2.179 4.418 1.00 98.69 110 VAL A CA 1
ATOM 806 C C . VAL A 1 110 ? 0.759 -2.839 3.048 1.00 98.69 110 VAL A C 1
ATOM 808 O O . VAL A 1 110 ? 0.770 -4.069 2.894 1.00 98.69 110 VAL A O 1
ATOM 811 N N . ALA A 1 111 ? 0.757 -1.999 2.022 1.00 94.81 111 ALA A N 1
ATOM 812 C CA . ALA A 1 111 ? 0.738 -2.451 0.647 1.00 94.81 111 ALA A CA 1
ATOM 813 C C . ALA A 1 111 ? 1.495 -1.521 -0.278 1.00 94.81 111 ALA A C 1
ATOM 815 O O . ALA A 1 111 ? 1.785 -0.372 0.031 1.00 94.81 111 ALA A O 1
ATOM 816 N N . SER A 1 112 ? 1.780 -2.071 -1.443 1.00 86.56 112 SER A N 1
ATOM 817 C CA . SER A 1 112 ? 2.457 -1.438 -2.557 1.00 86.56 112 SER A CA 1
ATOM 818 C C . SER A 1 112 ? 1.818 -1.957 -3.851 1.00 86.56 112 SER A C 1
ATOM 820 O O . SER A 1 112 ? 0.888 -2.759 -3.808 1.00 86.56 112 SER A O 1
ATOM 822 N N . CYS A 1 1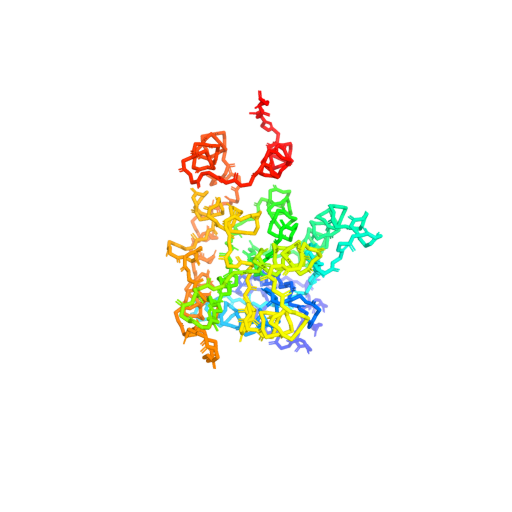13 ? 2.328 -1.539 -5.007 1.00 85.19 113 CYS A N 1
ATOM 823 C CA . CYS A 1 113 ? 1.983 -2.080 -6.326 1.00 85.19 113 CYS A CA 1
ATOM 824 C C . CYS A 1 113 ? 0.527 -1.855 -6.794 1.00 85.19 113 CYS A C 1
ATOM 826 O O . CYS A 1 113 ? -0.385 -1.498 -6.047 1.00 85.19 113 CYS A O 1
ATOM 828 N N . ASP A 1 114 ? 0.336 -2.021 -8.100 1.00 88.19 114 ASP A N 1
ATOM 829 C CA . ASP A 1 114 ? -0.737 -1.410 -8.883 1.00 88.19 114 ASP A CA 1
ATOM 830 C C . ASP A 1 114 ? -2.154 -1.717 -8.384 1.00 88.19 114 ASP A C 1
ATOM 832 O O . ASP A 1 114 ? -2.956 -0.799 -8.242 1.00 88.19 114 ASP A O 1
ATOM 836 N N . LYS A 1 115 ? -2.487 -2.993 -8.145 1.00 96.44 115 LYS A N 1
ATOM 837 C CA . LYS A 1 115 ? -3.867 -3.424 -7.831 1.00 96.44 115 LYS A CA 1
ATOM 838 C C . LYS A 1 115 ? -4.119 -3.684 -6.348 1.00 96.44 115 LYS A C 1
ATOM 840 O O . LYS A 1 115 ? -5.273 -3.825 -5.942 1.00 96.44 115 LYS A O 1
ATOM 845 N N . ILE A 1 116 ? -3.068 -3.704 -5.532 1.00 97.62 116 ILE A N 1
ATOM 846 C CA . ILE A 1 116 ? -3.169 -4.066 -4.115 1.00 97.62 116 ILE A CA 1
ATOM 847 C C . ILE A 1 116 ? -3.588 -2.862 -3.276 1.00 97.62 116 ILE A C 1
ATOM 849 O O . ILE A 1 116 ? -4.530 -2.988 -2.495 1.00 97.62 116 ILE A O 1
ATOM 853 N N . LEU A 1 117 ? -2.974 -1.689 -3.498 1.00 96.19 117 LEU A N 1
ATOM 854 C CA . LEU A 1 117 ? -3.417 -0.426 -2.885 1.00 96.19 117 LEU A CA 1
ATOM 855 C C . LEU A 1 117 ? -4.913 -0.172 -3.140 1.00 96.19 117 LEU A C 1
ATOM 857 O O . LEU A 1 117 ? -5.656 -0.018 -2.170 1.00 96.19 117 LEU A O 1
ATOM 861 N N . PRO A 1 118 ? -5.397 -0.195 -4.402 1.00 97.94 118 PRO A N 1
ATOM 862 C CA . PRO A 1 118 ? -6.822 -0.083 -4.686 1.00 97.94 118 PRO A CA 1
ATOM 863 C C . PRO A 1 118 ? -7.664 -1.151 -3.987 1.00 97.94 118 PRO A C 1
ATOM 865 O O . PRO A 1 118 ? -8.701 -0.817 -3.432 1.00 97.94 118 PRO A O 1
ATOM 868 N N . GLY A 1 119 ? -7.237 -2.418 -3.971 1.00 98.56 119 GLY A N 1
ATOM 869 C CA . GLY A 1 119 ? -7.987 -3.488 -3.306 1.00 98.56 119 GLY A CA 1
ATOM 870 C C . GLY A 1 119 ? -8.171 -3.230 -1.808 1.00 98.56 119 GLY A C 1
ATOM 871 O O . GLY A 1 119 ? -9.278 -3.346 -1.285 1.00 98.56 119 GLY A O 1
ATOM 872 N N . MET A 1 120 ? -7.111 -2.797 -1.124 1.00 98.62 120 MET A N 1
ATOM 873 C CA . MET A 1 120 ? -7.185 -2.413 0.286 1.00 98.62 120 MET A CA 1
ATOM 874 C C . MET A 1 120 ? -8.030 -1.148 0.512 1.00 98.62 120 MET A C 1
ATOM 876 O O . MET A 1 120 ? -8.752 -1.082 1.503 1.00 98.62 120 MET A O 1
ATOM 880 N N . LEU A 1 121 ? -8.017 -0.182 -0.416 1.00 98.19 121 LEU A N 1
ATOM 881 C CA . LEU A 1 121 ? -8.915 0.982 -0.379 1.00 98.19 121 LEU A CA 1
ATOM 882 C C . LEU A 1 121 ? -10.390 0.585 -0.484 1.00 98.19 121 LEU A C 1
ATOM 884 O O . LEU A 1 121 ? -11.210 1.114 0.264 1.00 98.19 121 LEU A O 1
ATOM 888 N N . LEU A 1 122 ? -10.732 -0.361 -1.366 1.00 98.75 122 LEU A N 1
ATOM 889 C CA . LEU A 1 122 ? -12.107 -0.862 -1.467 1.00 98.75 122 LEU A CA 1
ATOM 890 C C . LEU A 1 122 ? -12.532 -1.552 -0.165 1.00 98.75 122 LEU A C 1
ATOM 892 O O . LEU A 1 122 ? -13.616 -1.276 0.344 1.00 98.75 122 LEU A O 1
ATOM 896 N N . ALA A 1 123 ? -11.668 -2.388 0.424 1.00 98.75 123 ALA A N 1
ATOM 897 C CA . ALA A 1 123 ? -11.948 -3.005 1.722 1.00 98.75 123 ALA A CA 1
ATOM 898 C C . ALA A 1 123 ? -12.172 -1.956 2.822 1.00 98.75 123 ALA A C 1
ATOM 900 O O . ALA A 1 123 ? -13.152 -2.040 3.561 1.00 98.75 123 ALA A O 1
ATOM 901 N N . ALA A 1 124 ? -11.306 -0.944 2.903 1.00 98.62 124 ALA A N 1
ATOM 902 C CA . ALA A 1 124 ? -11.422 0.132 3.882 1.00 98.62 124 ALA A CA 1
ATOM 903 C C . ALA A 1 124 ? -12.737 0.917 3.727 1.00 98.62 124 ALA A C 1
ATOM 905 O O . ALA A 1 124 ? -13.422 1.178 4.717 1.00 98.62 124 ALA A O 1
ATOM 906 N N . ALA A 1 125 ? -13.150 1.206 2.488 1.00 98.56 125 ALA A N 1
ATOM 907 C CA . ALA A 1 125 ? -14.433 1.841 2.199 1.00 98.56 125 ALA A CA 1
ATOM 908 C C . ALA A 1 125 ? -15.632 0.976 2.629 1.00 98.56 125 ALA A C 1
ATOM 910 O O . ALA A 1 125 ? -16.585 1.493 3.219 1.00 98.56 125 ALA A O 1
ATOM 911 N N . ARG A 1 126 ? -15.600 -0.337 2.368 1.00 98.62 126 ARG A N 1
ATOM 912 C CA . ARG A 1 126 ? -16.670 -1.284 2.748 1.00 98.62 126 ARG A CA 1
ATOM 913 C C . ARG A 1 126 ? -16.786 -1.495 4.257 1.00 98.62 126 ARG A C 1
ATOM 915 O O . ARG A 1 126 ? -17.886 -1.720 4.766 1.00 98.62 126 ARG A O 1
ATOM 922 N N . LEU A 1 127 ? -15.659 -1.467 4.960 1.00 98.56 127 LEU A N 1
ATOM 923 C CA . LEU A 1 127 ? -15.592 -1.670 6.406 1.00 98.56 127 LEU A CA 1
ATOM 924 C C . LEU A 1 127 ? -15.938 -0.406 7.194 1.00 98.56 127 LEU A C 1
ATOM 926 O O . LEU A 1 127 ? -16.534 -0.518 8.260 1.00 98.56 127 LEU A O 1
ATOM 930 N N . ASP A 1 128 ? -15.564 0.766 6.673 1.00 98.56 128 ASP A N 1
ATOM 931 C CA . ASP A 1 128 ? -15.681 2.062 7.352 1.00 98.56 128 ASP A CA 1
ATOM 932 C C . ASP A 1 128 ? -15.090 2.064 8.774 1.00 98.56 128 ASP A C 1
ATOM 934 O O . ASP A 1 128 ? -15.638 2.633 9.716 1.00 98.56 128 ASP A O 1
ATOM 938 N N . LEU A 1 129 ? -13.936 1.414 8.929 1.00 98.69 129 LEU A N 1
ATOM 939 C CA . LEU A 1 129 ? -13.129 1.479 10.145 1.00 98.69 129 LEU A CA 1
ATOM 940 C C . LEU A 1 129 ? -12.124 2.640 10.053 1.00 98.69 129 LEU A C 1
ATOM 942 O O . LEU A 1 129 ? -11.762 3.057 8.944 1.00 98.69 129 LEU A O 1
ATOM 946 N N . PRO A 1 130 ? -11.620 3.161 11.186 1.00 98.75 130 PRO A N 1
ATOM 947 C CA . PRO A 1 130 ? -10.403 3.966 11.198 1.00 98.75 130 PRO A CA 1
ATOM 948 C C . PRO A 1 130 ? -9.282 3.203 10.491 1.00 98.75 130 PRO A C 1
ATOM 950 O O . PRO A 1 130 ? -8.947 2.081 10.873 1.00 98.75 130 PRO A O 1
ATOM 953 N N . THR A 1 131 ? -8.756 3.784 9.415 1.00 98.75 131 THR A N 1
ATOM 954 C CA . THR A 1 131 ? -7.814 3.105 8.521 1.00 98.75 131 THR A CA 1
ATOM 955 C C . THR A 1 131 ? -6.692 4.053 8.129 1.00 98.75 131 THR A C 1
ATOM 957 O O . THR A 1 131 ? -6.968 5.158 7.664 1.00 98.75 131 THR A O 1
ATOM 960 N N . LEU A 1 132 ? -5.443 3.606 8.270 1.00 98.69 132 LEU A N 1
ATOM 961 C CA . LEU A 1 132 ? -4.281 4.250 7.657 1.00 98.69 132 LEU A CA 1
ATOM 962 C C . LEU A 1 132 ? -3.580 3.302 6.685 1.00 98.69 132 LEU A C 1
ATOM 964 O O . LEU A 1 132 ? -3.653 2.081 6.807 1.00 98.69 132 LEU A O 1
ATOM 968 N N . PHE A 1 133 ? -2.857 3.888 5.743 1.00 98.69 133 PHE A N 1
ATOM 969 C CA . PHE A 1 133 ? -2.034 3.193 4.770 1.00 98.69 133 PHE A CA 1
ATOM 970 C C . PHE A 1 133 ? -0.561 3.505 5.006 1.00 98.69 133 PHE A C 1
ATOM 972 O O . PHE A 1 133 ? -0.189 4.639 5.313 1.00 98.69 133 PHE A O 1
ATOM 979 N N . VAL A 1 134 ? 0.272 2.488 4.807 1.00 98.62 134 VAL A N 1
ATOM 980 C CA . VAL A 1 134 ? 1.724 2.622 4.722 1.00 98.62 134 VAL A CA 1
ATOM 981 C C . VAL A 1 134 ? 2.156 2.024 3.394 1.00 98.62 134 VAL A C 1
ATOM 983 O O . VAL A 1 134 ? 2.066 0.812 3.188 1.00 98.62 134 VAL A O 1
ATOM 986 N N . THR A 1 135 ? 2.604 2.885 2.486 1.00 97.62 135 THR A N 1
ATOM 987 C CA . THR A 1 135 ? 3.141 2.449 1.195 1.00 97.62 135 THR A CA 1
ATOM 988 C C . THR A 1 135 ? 4.589 2.013 1.359 1.00 97.62 135 THR A C 1
ATOM 990 O O . THR A 1 135 ? 5.330 2.628 2.125 1.00 97.62 135 THR A O 1
ATOM 993 N N . GLY A 1 136 ? 5.004 0.954 0.659 1.00 96.56 136 GLY A N 1
ATOM 994 C CA . GLY A 1 136 ? 6.351 0.387 0.789 1.00 96.56 136 GLY A CA 1
ATOM 995 C C . GLY A 1 136 ? 7.471 1.215 0.162 1.00 96.56 136 GLY A C 1
ATOM 996 O O . GLY A 1 136 ? 8.621 0.807 0.243 1.00 96.56 136 GLY A O 1
ATOM 997 N N . GLY A 1 137 ? 7.167 2.350 -0.456 1.00 96.50 137 GLY A N 1
ATOM 998 C CA . GLY A 1 137 ? 8.172 3.224 -1.047 1.00 96.50 137 GLY A CA 1
ATOM 999 C C . GLY A 1 137 ? 8.669 2.800 -2.432 1.00 96.50 137 GLY A C 1
ATOM 1000 O O . GLY A 1 137 ? 8.484 1.667 -2.897 1.00 96.50 137 GLY A O 1
ATOM 1001 N N . LEU A 1 138 ? 9.279 3.775 -3.097 1.00 95.38 138 LEU A N 1
ATOM 1002 C CA . LEU A 1 138 ? 9.815 3.705 -4.452 1.00 95.38 138 LEU A CA 1
ATOM 1003 C C . LEU A 1 138 ? 11.063 2.825 -4.516 1.00 95.38 138 LEU A C 1
ATOM 1005 O O . LEU A 1 138 ? 11.908 2.858 -3.626 1.00 95.38 138 LEU A O 1
ATOM 1009 N N . MET A 1 139 ? 11.201 2.064 -5.593 1.00 96.69 139 MET A N 1
ATOM 1010 C CA . MET A 1 139 ? 12.478 1.454 -5.941 1.00 96.69 139 MET A CA 1
ATOM 1011 C C . MET A 1 139 ? 13.492 2.559 -6.248 1.00 96.69 139 MET A C 1
ATOM 1013 O O . MET A 1 139 ? 13.140 3.553 -6.881 1.00 96.69 139 MET A O 1
ATOM 1017 N N . ALA A 1 140 ? 14.742 2.383 -5.824 1.00 96.00 140 ALA A N 1
ATOM 1018 C CA . ALA A 1 140 ? 15.813 3.288 -6.225 1.00 96.00 140 ALA A CA 1
ATOM 1019 C C . ALA A 1 140 ? 16.061 3.207 -7.744 1.00 96.00 140 ALA A C 1
ATOM 1021 O O . ALA A 1 140 ? 15.751 2.209 -8.402 1.00 96.00 140 ALA A O 1
ATOM 1022 N N . GLU A 1 141 ? 16.619 4.263 -8.320 1.00 95.00 141 GLU A N 1
ATOM 1023 C CA . GLU A 1 141 ? 16.974 4.297 -9.738 1.00 95.00 141 GLU A CA 1
ATOM 1024 C C . GLU A 1 141 ? 18.239 3.478 -10.046 1.00 95.00 141 GLU A C 1
ATOM 1026 O O . GLU A 1 141 ? 19.195 3.412 -9.265 1.00 95.00 141 GLU A O 1
ATOM 1031 N N . GLY A 1 142 ? 18.229 2.824 -11.204 1.00 95.12 142 GLY A N 1
ATOM 1032 C CA . GLY A 1 142 ? 19.383 2.130 -11.756 1.00 95.12 142 GLY A CA 1
ATOM 1033 C C . GLY A 1 142 ? 20.347 3.095 -12.438 1.00 95.12 142 GLY A C 1
ATOM 1034 O O . GLY A 1 142 ? 20.001 4.238 -12.722 1.00 95.12 142 GLY A O 1
ATOM 1035 N N . HIS A 1 143 ? 21.561 2.636 -12.734 1.00 95.56 143 HIS A N 1
ATOM 1036 C CA . HIS A 1 143 ? 22.553 3.443 -13.444 1.00 95.56 143 HIS A CA 1
ATOM 1037 C C . HIS A 1 143 ? 23.341 2.592 -14.435 1.00 95.56 143 HIS A C 1
ATOM 1039 O O . HIS A 1 143 ? 23.933 1.585 -14.051 1.00 95.56 143 HIS A O 1
ATOM 1045 N N . TRP A 1 144 ? 23.410 3.025 -15.694 1.00 96.31 144 TRP A N 1
ATOM 1046 C CA . TRP A 1 144 ? 24.186 2.367 -16.743 1.00 96.31 144 TRP A CA 1
ATOM 1047 C C . TRP A 1 144 ? 24.916 3.399 -17.602 1.00 96.31 144 TRP A C 1
ATOM 1049 O O . TRP A 1 144 ? 24.304 4.245 -18.239 1.00 96.31 144 TRP A O 1
ATOM 1059 N N . ARG A 1 145 ? 26.256 3.352 -17.604 1.00 95.44 145 ARG A N 1
ATOM 1060 C CA . ARG A 1 145 ? 27.132 4.232 -18.414 1.00 95.44 145 ARG A CA 1
ATOM 1061 C C . ARG A 1 145 ? 26.850 5.739 -18.276 1.00 95.44 145 ARG A C 1
ATOM 1063 O O . ARG A 1 145 ? 27.038 6.499 -19.219 1.00 95.44 145 ARG A O 1
ATOM 1070 N N . GLY A 1 146 ? 26.463 6.172 -17.078 1.00 93.88 146 GLY A N 1
ATOM 1071 C CA . GLY A 1 146 ? 26.134 7.571 -16.790 1.00 93.88 146 GLY A CA 1
ATOM 1072 C C . GLY A 1 146 ? 24.686 7.954 -17.108 1.00 93.88 146 GLY A C 1
ATOM 1073 O O . GLY A 1 146 ? 24.311 9.093 -16.854 1.00 93.88 146 GLY A O 1
ATOM 1074 N N . GLU A 1 147 ? 23.878 7.021 -17.616 1.00 94.19 147 GLU A N 1
ATOM 1075 C CA . GLU A 1 147 ? 22.432 7.172 -17.766 1.00 94.19 147 GLU A CA 1
ATOM 1076 C C . GLU A 1 147 ? 21.724 6.618 -16.524 1.00 94.19 147 GLU A C 1
ATOM 1078 O O . GLU A 1 147 ? 22.043 5.524 -16.044 1.00 94.19 147 GLU A O 1
ATOM 1083 N N . THR A 1 148 ? 20.761 7.378 -16.008 1.00 95.88 148 THR A N 1
ATOM 1084 C CA . THR A 1 148 ? 19.805 6.897 -15.007 1.00 95.88 148 THR A CA 1
ATOM 1085 C C . THR A 1 148 ? 18.824 5.947 -15.681 1.00 95.88 148 THR A C 1
ATOM 1087 O O . THR A 1 148 ? 18.327 6.246 -16.765 1.00 95.88 148 THR A O 1
ATOM 1090 N N . LEU A 1 149 ? 18.547 4.816 -15.034 1.00 96.19 149 LEU A N 1
ATOM 1091 C CA . LEU A 1 149 ? 17.623 3.798 -15.511 1.00 96.19 149 LEU A CA 1
ATOM 1092 C C . LEU A 1 149 ? 16.422 3.646 -14.580 1.00 96.19 149 LEU A C 1
ATOM 1094 O O . LEU A 1 149 ? 16.551 3.585 -13.356 1.00 96.19 149 LEU A O 1
ATOM 1098 N N . VAL A 1 150 ? 15.261 3.457 -15.189 1.00 95.00 150 VAL A N 1
ATOM 1099 C CA . VAL A 1 150 ? 14.015 3.046 -14.552 1.00 95.00 150 VAL A CA 1
ATOM 1100 C C . VAL A 1 150 ? 13.481 1.760 -15.186 1.00 95.00 150 VAL A C 1
ATOM 1102 O O . VAL A 1 150 ? 13.892 1.337 -16.265 1.00 95.00 150 VAL A O 1
ATOM 1105 N N . ALA A 1 151 ? 12.515 1.114 -14.535 1.00 92.94 151 ALA A N 1
ATOM 1106 C CA . ALA A 1 151 ? 11.976 -0.174 -14.970 1.00 92.94 151 ALA A CA 1
ATOM 1107 C C . ALA A 1 151 ? 11.392 -0.152 -16.401 1.00 92.94 151 ALA A C 1
ATOM 1109 O O . ALA A 1 151 ? 11.391 -1.177 -17.087 1.00 92.94 151 ALA A O 1
ATOM 1110 N N . SER A 1 152 ? 10.884 0.995 -16.874 1.00 93.62 152 SER A N 1
ATOM 1111 C CA . SER A 1 152 ? 10.397 1.141 -18.254 1.00 93.62 152 SER A CA 1
ATOM 1112 C C . SER A 1 152 ? 11.516 1.104 -19.292 1.00 93.62 152 SER A C 1
ATOM 1114 O O . SER A 1 152 ? 11.272 0.627 -20.402 1.00 93.62 152 SER A O 1
ATOM 1116 N N . ASP A 1 153 ? 12.737 1.499 -18.933 1.00 96.00 153 ASP A N 1
ATOM 1117 C CA . ASP A 1 153 ? 13.863 1.571 -19.869 1.00 96.00 153 ASP A CA 1
ATOM 1118 C C . ASP A 1 153 ? 14.286 0.187 -20.347 1.00 96.00 153 ASP A C 1
ATOM 1120 O O . ASP A 1 153 ? 14.730 0.035 -21.481 1.00 96.00 153 ASP A O 1
ATOM 1124 N N . VAL A 1 154 ? 14.043 -0.859 -19.551 1.00 96.12 154 VAL A N 1
ATOM 1125 C CA . VAL A 1 154 ? 14.227 -2.249 -19.993 1.00 96.12 154 VAL A CA 1
ATOM 1126 C C . VAL A 1 154 ? 13.340 -2.551 -21.208 1.00 96.12 154 VAL A C 1
ATOM 1128 O O . VAL A 1 154 ? 13.784 -3.178 -22.169 1.00 96.12 154 VAL A O 1
ATOM 1131 N N . LYS A 1 155 ? 12.089 -2.064 -21.227 1.00 94.50 155 LYS A N 1
ATOM 1132 C CA . LYS A 1 155 ? 11.176 -2.262 -22.369 1.00 94.50 155 LYS A CA 1
ATOM 1133 C C . LYS A 1 155 ? 11.645 -1.491 -23.599 1.00 94.50 155 LYS A C 1
ATOM 1135 O O . LYS A 1 155 ? 11.572 -2.012 -24.714 1.00 94.50 155 LYS A O 1
ATOM 1140 N N . GLU A 1 156 ? 12.141 -0.275 -23.407 1.00 95.69 156 GLU A N 1
ATOM 1141 C CA . GLU A 1 156 ? 12.691 0.531 -24.496 1.00 95.69 156 GLU A CA 1
ATOM 1142 C C . GLU A 1 156 ? 13.982 -0.077 -25.053 1.00 95.69 156 GLU A C 1
ATOM 1144 O O . GLU A 1 156 ? 14.146 -0.163 -26.273 1.00 95.69 156 GLU A O 1
ATOM 1149 N N . ALA A 1 157 ? 14.848 -0.596 -24.181 1.00 97.25 157 ALA A N 1
ATOM 1150 C CA . ALA A 1 157 ? 16.072 -1.303 -24.532 1.00 97.25 157 ALA A CA 1
ATOM 1151 C C . ALA A 1 157 ? 15.788 -2.554 -25.374 1.00 97.25 157 ALA A C 1
ATOM 1153 O O . ALA A 1 157 ? 16.471 -2.774 -26.373 1.00 97.25 157 ALA A O 1
ATOM 1154 N N . ILE A 1 158 ? 14.730 -3.322 -25.077 1.00 97.12 158 ILE A N 1
ATOM 1155 C CA . ILE A 1 158 ? 14.286 -4.428 -25.949 1.00 97.12 158 ILE A CA 1
ATOM 1156 C C . ILE A 1 158 ? 13.984 -3.913 -27.366 1.00 97.12 158 ILE A C 1
ATOM 1158 O O . ILE A 1 158 ? 14.371 -4.536 -28.358 1.00 97.12 158 ILE A O 1
ATOM 1162 N N . GLY A 1 159 ? 13.303 -2.769 -27.479 1.00 97.44 159 GLY A N 1
ATOM 1163 C CA . GLY A 1 159 ? 13.024 -2.122 -28.762 1.00 97.44 159 GLY A CA 1
ATOM 1164 C C . GLY A 1 159 ? 14.298 -1.693 -29.496 1.00 97.44 159 GLY A C 1
ATOM 1165 O O . GLY A 1 159 ? 14.448 -1.993 -30.681 1.00 97.44 159 GLY A O 1
ATOM 1166 N N . ARG A 1 160 ? 15.229 -1.043 -28.788 1.00 97.44 160 ARG A N 1
ATOM 1167 C CA . ARG A 1 160 ? 16.540 -0.608 -29.307 1.00 97.44 160 ARG A CA 1
ATOM 1168 C C . ARG A 1 160 ? 17.374 -1.793 -29.796 1.00 97.44 160 ARG A C 1
ATOM 1170 O O . ARG A 1 160 ? 17.906 -1.755 -30.903 1.00 97.44 160 ARG A O 1
ATOM 1177 N N . ALA A 1 161 ? 17.418 -2.881 -29.028 1.00 97.88 161 ALA A N 1
ATOM 1178 C CA . ALA A 1 161 ? 18.139 -4.101 -29.386 1.00 97.88 161 ALA A CA 1
ATOM 1179 C C . ALA A 1 161 ? 17.571 -4.735 -30.665 1.00 97.88 161 ALA A C 1
ATOM 1181 O O . ALA A 1 161 ? 18.319 -5.098 -31.570 1.00 97.88 161 ALA A O 1
ATOM 1182 N N . ARG A 1 162 ? 16.237 -4.793 -30.800 1.00 97.62 162 ARG A N 1
ATOM 1183 C CA . ARG A 1 162 ? 15.572 -5.287 -32.021 1.00 97.62 162 ARG A CA 1
ATOM 1184 C C . ARG A 1 162 ? 15.860 -4.434 -33.258 1.00 97.62 162 ARG A C 1
ATOM 11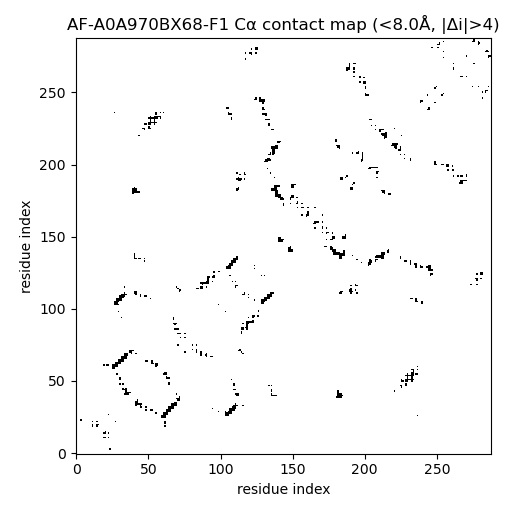86 O O . ARG A 1 162 ? 15.830 -4.965 -34.363 1.00 97.62 162 ARG A O 1
ATOM 1193 N N . ARG A 1 163 ? 16.128 -3.137 -33.082 1.00 98.00 163 ARG A N 1
ATOM 1194 C CA . ARG A 1 163 ? 16.536 -2.219 -34.158 1.00 98.00 163 ARG A CA 1
ATOM 1195 C C . ARG A 1 163 ? 18.048 -2.210 -34.413 1.00 98.00 163 ARG A C 1
ATOM 1197 O O . ARG A 1 163 ? 18.489 -1.534 -35.335 1.00 98.00 163 ARG A O 1
ATOM 1204 N N . GLY A 1 164 ? 18.835 -2.958 -33.636 1.00 97.44 164 GLY A N 1
ATOM 1205 C CA . GLY A 1 164 ? 20.296 -2.994 -33.747 1.00 97.44 164 GLY A CA 1
ATOM 1206 C C . GLY A 1 164 ? 21.001 -1.750 -33.193 1.00 97.44 164 GLY A C 1
ATOM 1207 O O . GLY A 1 164 ? 22.167 -1.533 -33.502 1.00 97.44 164 GLY A O 1
ATOM 1208 N N . GLU A 1 165 ? 20.313 -0.932 -32.392 1.00 97.94 165 GLU A N 1
ATOM 1209 C CA . GLU A 1 165 ? 20.862 0.297 -31.792 1.00 97.94 165 GLU A CA 1
ATOM 1210 C C . GLU A 1 165 ? 21.711 0.016 -30.544 1.00 97.94 165 GLU A C 1
ATOM 1212 O O . GLU A 1 165 ? 22.558 0.827 -30.178 1.00 97.94 165 GLU A O 1
ATOM 1217 N N . ILE A 1 166 ? 21.475 -1.122 -29.888 1.00 97.81 166 ILE A N 1
ATOM 1218 C CA . ILE A 1 166 ? 22.282 -1.641 -28.779 1.00 97.81 166 ILE A CA 1
ATOM 1219 C C . ILE A 1 166 ? 22.530 -3.135 -28.984 1.00 97.81 166 ILE A C 1
ATOM 1221 O O . ILE A 1 166 ? 21.765 -3.813 -29.678 1.00 97.81 166 ILE A O 1
ATOM 1225 N N . THR A 1 167 ? 23.587 -3.661 -28.375 1.00 98.19 167 THR A N 1
ATOM 1226 C CA . THR A 1 167 ? 23.892 -5.094 -28.425 1.00 98.19 167 THR A CA 1
ATOM 1227 C C . THR A 1 167 ? 23.037 -5.890 -27.432 1.00 98.19 167 THR A C 1
ATOM 1229 O O . THR A 1 167 ? 22.460 -5.342 -26.494 1.00 98.19 167 THR A O 1
ATOM 1232 N N . ALA A 1 168 ? 22.983 -7.216 -27.597 1.00 97.56 168 ALA A N 1
ATOM 1233 C CA . ALA A 1 168 ? 22.364 -8.098 -26.602 1.00 97.56 168 ALA A CA 1
ATOM 1234 C C . ALA A 1 168 ? 23.070 -8.023 -25.234 1.00 97.56 168 ALA A C 1
ATOM 1236 O O . ALA A 1 168 ? 22.425 -8.187 -24.203 1.00 97.56 168 ALA A O 1
ATOM 1237 N N . GLN A 1 169 ? 24.377 -7.738 -25.230 1.00 98.06 169 GLN A N 1
ATOM 1238 C CA . GLN A 1 169 ? 25.149 -7.530 -24.009 1.00 98.06 169 GLN A CA 1
ATOM 1239 C C . GLN A 1 169 ? 24.754 -6.223 -23.313 1.00 98.06 169 GLN A C 1
ATOM 1241 O O . GLN A 1 169 ? 24.548 -6.223 -22.105 1.00 98.06 169 GLN A O 1
ATOM 1246 N N . ASP A 1 170 ? 24.580 -5.133 -24.068 1.00 97.94 170 ASP A N 1
ATOM 1247 C CA . ASP A 1 170 ? 24.086 -3.868 -23.509 1.00 97.94 170 ASP A CA 1
ATOM 1248 C C . ASP A 1 170 ? 22.685 -4.048 -22.900 1.00 97.94 170 ASP A C 1
ATOM 1250 O O . ASP A 1 170 ? 22.418 -3.551 -21.811 1.00 97.94 170 ASP A O 1
ATOM 1254 N N . LEU A 1 171 ? 21.799 -4.807 -23.561 1.00 98.19 171 LEU A N 1
ATOM 1255 C CA . LEU A 1 171 ? 20.477 -5.132 -23.015 1.00 98.19 171 LEU A CA 1
ATOM 1256 C C . LEU A 1 171 ? 20.574 -5.909 -21.692 1.00 98.19 171 LEU A C 1
ATOM 1258 O O . LEU A 1 171 ? 19.850 -5.581 -20.756 1.00 98.19 171 LEU A O 1
ATOM 1262 N N . ALA A 1 172 ? 21.465 -6.900 -21.601 1.00 98.00 172 ALA A N 1
ATOM 1263 C CA . ALA A 1 172 ? 21.672 -7.671 -20.374 1.00 98.00 172 ALA A CA 1
ATOM 1264 C C . ALA A 1 172 ? 22.239 -6.811 -19.227 1.00 98.00 172 ALA A C 1
ATOM 1266 O O . ALA A 1 172 ? 21.862 -6.993 -18.071 1.00 98.00 172 ALA A O 1
ATOM 1267 N N . GLU A 1 173 ? 23.111 -5.844 -19.532 1.00 97.81 173 GLU A N 1
ATOM 1268 C CA . GLU A 1 173 ? 23.593 -4.869 -18.545 1.00 97.81 173 GLU A CA 1
ATOM 1269 C C . GLU A 1 173 ? 22.455 -3.971 -18.039 1.00 97.81 173 GLU A C 1
ATOM 1271 O O . GLU A 1 173 ? 22.316 -3.785 -16.832 1.00 97.81 173 GLU A O 1
ATOM 1276 N N . ILE A 1 174 ? 21.610 -3.455 -18.940 1.00 97.81 174 ILE A N 1
ATOM 1277 C CA . ILE A 1 174 ? 20.441 -2.636 -18.579 1.00 97.81 174 ILE A CA 1
ATOM 1278 C C . ILE A 1 174 ? 19.466 -3.439 -17.707 1.00 97.81 174 ILE A C 1
ATOM 1280 O O . ILE A 1 174 ? 19.022 -2.942 -16.674 1.00 97.81 174 ILE A O 1
ATOM 1284 N N . GLU A 1 175 ? 19.164 -4.685 -18.083 1.00 96.31 175 GLU A N 1
ATOM 1285 C CA . GLU A 1 175 ? 18.306 -5.594 -17.310 1.00 96.31 175 GLU A CA 1
ATOM 1286 C C . GLU A 1 175 ? 18.812 -5.770 -15.872 1.00 96.31 175 GLU A C 1
ATOM 1288 O O . GLU A 1 175 ? 18.036 -5.646 -14.924 1.00 96.31 175 GLU A O 1
ATOM 1293 N N . ALA A 1 176 ? 20.114 -6.015 -15.704 1.00 96.00 176 ALA A N 1
ATOM 1294 C CA . ALA A 1 176 ? 20.721 -6.255 -14.399 1.00 96.00 176 ALA A CA 1
ATOM 1295 C C . ALA A 1 176 ? 20.770 -5.007 -13.498 1.00 96.00 176 ALA A C 1
ATOM 1297 O O . ALA A 1 176 ? 20.910 -5.141 -12.283 1.00 96.00 176 ALA A O 1
ATOM 1298 N N . LEU A 1 177 ? 20.687 -3.803 -14.076 1.00 96.00 177 LEU A N 1
ATOM 1299 C CA . LEU A 1 177 ? 20.917 -2.542 -13.364 1.00 96.00 177 LEU A CA 1
ATOM 1300 C C . LEU A 1 177 ? 19.652 -1.702 -13.162 1.00 96.00 177 LEU A C 1
ATOM 1302 O O . LEU A 1 177 ? 19.617 -0.909 -12.225 1.00 96.00 177 LEU A O 1
ATOM 1306 N N . ALA A 1 178 ? 18.617 -1.859 -13.993 1.00 95.44 178 ALA A N 1
ATOM 1307 C CA . ALA A 1 178 ? 17.419 -1.009 -13.961 1.00 95.44 178 ALA A CA 1
ATOM 1308 C C . ALA A 1 178 ? 16.578 -1.138 -12.676 1.00 95.44 178 ALA A C 1
ATOM 1310 O O . ALA A 1 178 ? 15.878 -0.195 -12.300 1.00 95.44 178 ALA A O 1
ATOM 1311 N N . CYS A 1 179 ? 16.646 -2.296 -12.009 1.00 95.31 179 CYS A N 1
ATOM 1312 C CA . CYS A 1 179 ? 15.875 -2.611 -10.806 1.00 95.31 179 CYS A CA 1
ATOM 1313 C C . CYS A 1 179 ? 16.811 -3.014 -9.647 1.00 95.31 179 CYS A C 1
ATOM 1315 O O . CYS A 1 179 ? 16.947 -4.205 -9.360 1.00 95.31 179 CYS A O 1
ATOM 1317 N N . PRO A 1 180 ? 17.481 -2.056 -8.981 1.00 94.31 180 PRO A N 1
ATOM 1318 C CA . PRO A 1 180 ? 18.601 -2.332 -8.073 1.00 94.31 180 PRO A CA 1
ATOM 1319 C C . PRO A 1 180 ? 18.202 -2.904 -6.702 1.00 94.31 180 PRO A C 1
ATOM 1321 O O . PRO A 1 180 ? 19.078 -3.216 -5.895 1.00 94.31 180 PRO A O 1
ATOM 1324 N N . GLY A 1 181 ? 16.907 -3.017 -6.393 1.00 94.75 181 GLY A N 1
ATOM 1325 C CA . GLY A 1 181 ? 16.450 -3.502 -5.094 1.00 94.75 181 GLY A CA 1
ATOM 1326 C C . GLY A 1 181 ? 14.930 -3.483 -4.911 1.00 94.75 181 GLY A C 1
ATOM 1327 O O . GLY A 1 181 ? 14.191 -3.296 -5.880 1.00 94.75 181 GLY A O 1
ATOM 1328 N N . PRO A 1 182 ? 14.453 -3.699 -3.671 1.00 96.69 182 PRO A N 1
ATOM 1329 C CA . PRO A 1 182 ? 13.037 -3.623 -3.321 1.00 96.69 182 PRO A CA 1
ATOM 1330 C C . PRO A 1 182 ? 12.403 -2.267 -3.653 1.00 96.69 182 PRO A C 1
ATOM 1332 O O . PRO A 1 182 ? 13.077 -1.240 -3.652 1.00 96.69 182 PRO A O 1
ATOM 1335 N N . GLY A 1 183 ? 11.087 -2.267 -3.875 1.00 96.56 183 GLY A N 1
ATOM 1336 C CA . GLY A 1 183 ? 10.287 -1.055 -4.076 1.00 96.56 183 GLY A CA 1
ATOM 1337 C C . GLY A 1 183 ? 9.348 -1.120 -5.282 1.00 96.56 183 GLY A C 1
ATOM 1338 O O . GLY A 1 183 ? 9.449 -2.001 -6.140 1.00 96.56 183 GLY A O 1
ATOM 1339 N N . ILE A 1 184 ? 8.362 -0.221 -5.317 1.00 95.50 184 ILE A N 1
ATOM 1340 C CA . ILE A 1 184 ? 7.475 -0.083 -6.485 1.00 95.50 184 ILE A CA 1
ATOM 1341 C C . ILE A 1 184 ? 8.221 0.552 -7.656 1.00 95.50 184 ILE A C 1
ATOM 1343 O O . ILE A 1 184 ? 9.239 1.203 -7.448 1.00 95.50 184 ILE A O 1
ATOM 1347 N N . CYS A 1 185 ? 7.718 0.373 -8.883 1.00 94.00 185 CYS A N 1
ATOM 1348 C CA . CYS A 1 185 ? 8.361 0.890 -10.092 1.00 94.00 185 CYS A CA 1
ATOM 1349 C C . CYS A 1 185 ? 8.830 2.341 -9.905 1.00 94.00 185 CYS A C 1
ATOM 1351 O O . CYS A 1 185 ? 8.047 3.192 -9.505 1.00 94.00 185 CYS A O 1
ATOM 1353 N N . ASN A 1 186 ? 10.079 2.629 -10.245 1.00 90.25 186 ASN A N 1
ATOM 1354 C CA . ASN A 1 186 ? 10.733 3.942 -10.156 1.00 90.25 186 ASN A CA 1
ATOM 1355 C C . ASN A 1 186 ? 10.305 4.924 -11.270 1.00 90.25 186 ASN A C 1
ATOM 1357 O O . ASN A 1 186 ? 11.035 5.836 -11.630 1.00 90.25 186 ASN A O 1
ATOM 1361 N N . MET A 1 187 ? 9.098 4.745 -11.813 1.00 91.25 187 MET A N 1
ATOM 1362 C CA . MET A 1 187 ? 8.467 5.630 -12.797 1.00 91.25 187 MET A CA 1
ATOM 1363 C C . MET A 1 187 ? 7.034 5.958 -12.377 1.00 91.25 187 MET A C 1
ATOM 1365 O O . MET A 1 187 ? 6.423 5.235 -11.583 1.00 91.25 187 MET A O 1
ATOM 1369 N N . LEU A 1 188 ? 6.469 7.054 -12.888 1.00 92.69 188 LEU A N 1
ATOM 1370 C CA . LEU A 1 188 ? 5.125 7.487 -12.508 1.00 92.69 188 LEU A CA 1
ATOM 1371 C C . LEU A 1 188 ? 4.037 6.656 -13.206 1.00 92.69 188 LEU A C 1
ATOM 1373 O O . LEU A 1 188 ? 3.521 7.003 -14.262 1.00 92.69 188 LEU A O 1
ATOM 1377 N N . GLY A 1 189 ? 3.676 5.539 -12.587 1.00 93.38 189 GLY A N 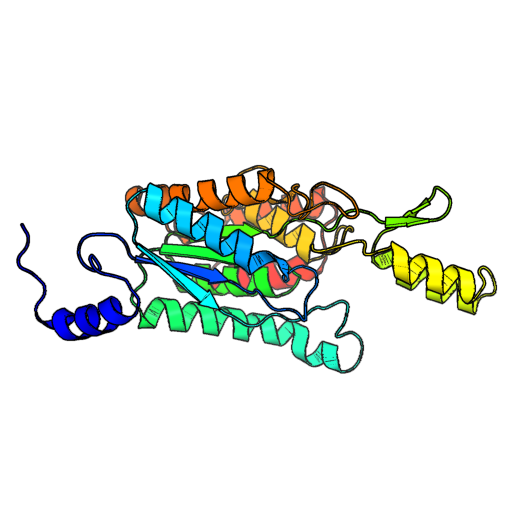1
ATOM 1378 C CA . GLY A 1 189 ? 2.622 4.631 -13.042 1.00 93.38 189 GLY A CA 1
ATOM 1379 C C . GLY A 1 189 ? 1.656 4.338 -11.914 1.00 93.38 189 GLY A C 1
ATOM 1380 O O . GLY A 1 189 ? 1.658 5.044 -10.908 1.00 93.38 189 GLY A O 1
ATOM 1381 N N . THR A 1 190 ? 0.826 3.305 -12.059 1.00 95.69 190 THR A N 1
ATOM 1382 C CA . THR A 1 190 ? -0.317 3.110 -11.157 1.00 95.69 190 THR A CA 1
ATOM 1383 C C . THR A 1 190 ? 0.098 3.021 -9.696 1.00 95.69 190 THR A C 1
ATOM 1385 O O . THR 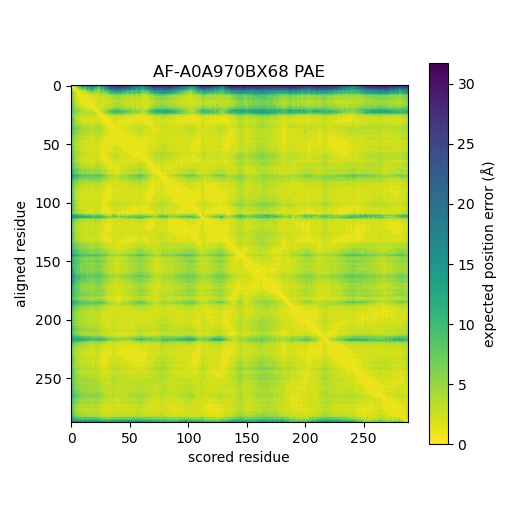A 1 190 ? -0.503 3.712 -8.885 1.00 95.69 190 THR A O 1
ATOM 1388 N N . ALA A 1 191 ? 1.125 2.233 -9.354 1.00 95.38 191 ALA A N 1
ATOM 1389 C CA . ALA A 1 191 ? 1.599 2.123 -7.977 1.00 95.38 191 ALA A CA 1
ATOM 1390 C C . ALA A 1 191 ? 1.928 3.494 -7.356 1.00 95.38 191 ALA A C 1
ATOM 1392 O O . ALA A 1 191 ? 1.395 3.817 -6.300 1.00 95.38 191 ALA A O 1
ATOM 1393 N N . ASN A 1 192 ? 2.725 4.330 -8.032 1.00 95.31 192 ASN A N 1
ATOM 1394 C CA . ASN A 1 192 ? 3.077 5.662 -7.524 1.00 95.31 192 ASN A CA 1
ATOM 1395 C C . ASN A 1 192 ? 1.900 6.627 -7.530 1.00 95.31 192 ASN A C 1
ATOM 1397 O O . ASN A 1 192 ? 1.681 7.334 -6.552 1.00 95.31 192 ASN A O 1
ATOM 1401 N N . SER A 1 193 ? 1.109 6.638 -8.603 1.00 97.31 193 SER A N 1
ATOM 1402 C CA . SER A 1 193 ? -0.091 7.470 -8.677 1.00 97.31 193 SER A CA 1
ATOM 1403 C C . SER A 1 193 ? -1.076 7.127 -7.554 1.00 97.31 193 SER A C 1
ATOM 1405 O O . SER A 1 193 ? -1.627 8.031 -6.936 1.00 97.31 193 SER A O 1
ATOM 1407 N N . MET A 1 194 ? -1.255 5.842 -7.234 1.00 96.94 194 MET A N 1
ATOM 1408 C CA . MET A 1 194 ? -2.088 5.398 -6.116 1.00 96.94 194 MET A CA 1
ATOM 1409 C C . MET A 1 194 ? -1.469 5.729 -4.757 1.00 96.94 194 MET A C 1
ATOM 1411 O O . MET A 1 194 ? -2.210 6.145 -3.874 1.00 96.94 194 MET A O 1
ATOM 1415 N N . SER A 1 195 ? -0.150 5.597 -4.574 1.00 97.12 195 SER A N 1
ATOM 1416 C CA . SER A 1 195 ? 0.521 6.021 -3.335 1.00 97.12 195 SER A CA 1
ATOM 1417 C C . SER A 1 195 ? 0.310 7.512 -3.068 1.00 97.12 195 SER A C 1
ATOM 1419 O O . SER A 1 195 ? -0.083 7.893 -1.968 1.00 97.12 195 SER A O 1
ATOM 1421 N N . ILE A 1 196 ? 0.481 8.348 -4.096 1.00 97.38 196 ILE A N 1
ATOM 1422 C CA . ILE A 1 196 ? 0.232 9.792 -4.017 1.00 97.38 196 ILE A CA 1
ATOM 1423 C C . ILE A 1 196 ? -1.252 10.069 -3.752 1.00 97.38 196 ILE A C 1
ATOM 1425 O O . ILE A 1 196 ? -1.572 10.920 -2.928 1.00 97.38 196 ILE A O 1
ATOM 1429 N N . ALA A 1 197 ? -2.167 9.340 -4.398 1.00 96.94 197 ALA A N 1
ATOM 1430 C CA . ALA A 1 197 ? -3.601 9.497 -4.169 1.00 96.94 197 ALA A CA 1
ATOM 1431 C C . ALA A 1 197 ? -4.006 9.130 -2.730 1.00 96.94 197 ALA A C 1
ATOM 1433 O O . ALA A 1 197 ? -4.803 9.831 -2.117 1.00 96.94 197 ALA A O 1
ATOM 1434 N N . VAL A 1 198 ? -3.445 8.064 -2.160 1.00 97.00 198 VAL A N 1
ATOM 1435 C CA . VAL A 1 198 ? -3.683 7.672 -0.762 1.00 97.00 198 VAL A CA 1
ATOM 1436 C C . VAL A 1 198 ? -3.195 8.755 0.204 1.00 97.00 198 VAL A C 1
ATOM 1438 O O . VAL A 1 198 ? -3.910 9.104 1.146 1.00 97.00 198 VAL A O 1
ATOM 1441 N N . GLU A 1 199 ? -2.023 9.335 -0.048 1.00 97.81 199 GLU A N 1
ATOM 1442 C CA . GLU A 1 199 ? -1.508 10.437 0.767 1.00 97.81 199 GLU A CA 1
ATOM 1443 C C . GLU A 1 199 ? -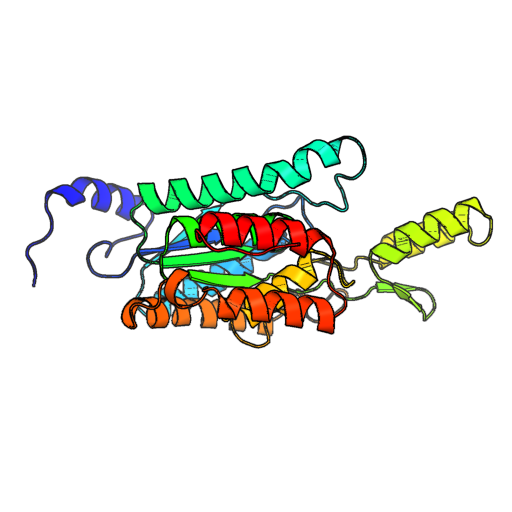2.367 11.698 0.630 1.00 97.81 199 GLU A C 1
ATOM 1445 O O . GLU A 1 199 ? -2.779 12.280 1.632 1.00 97.81 199 GLU A O 1
ATOM 1450 N N . ALA A 1 200 ? -2.727 12.073 -0.600 1.00 97.81 200 ALA A N 1
ATOM 1451 C CA . ALA A 1 200 ? -3.591 13.215 -0.885 1.00 97.81 200 ALA A CA 1
ATOM 1452 C C . ALA A 1 200 ? -5.008 13.059 -0.307 1.00 97.81 200 ALA A C 1
ATOM 1454 O O . ALA A 1 200 ? -5.645 14.052 0.043 1.00 97.81 200 ALA A O 1
ATOM 1455 N N . ALA A 1 201 ? -5.497 11.823 -0.165 1.00 97.50 201 ALA A N 1
ATOM 1456 C CA . ALA A 1 201 ? -6.758 11.525 0.509 1.00 97.50 201 ALA A CA 1
ATOM 1457 C C . ALA A 1 201 ? -6.687 11.735 2.032 1.00 97.50 201 ALA A C 1
ATOM 1459 O O . ALA A 1 201 ? -7.723 11.704 2.691 1.00 97.50 201 ALA A O 1
ATOM 1460 N N . GLY A 1 202 ? -5.488 11.912 2.599 1.00 97.56 202 GLY A N 1
ATOM 1461 C CA . GLY A 1 202 ? -5.266 11.974 4.043 1.00 97.56 202 GLY A CA 1
ATOM 1462 C C . GLY A 1 202 ? -5.271 10.601 4.719 1.00 97.56 202 GLY A C 1
ATOM 1463 O O . GLY A 1 202 ? -5.544 10.514 5.914 1.00 97.56 202 GLY A O 1
ATOM 1464 N N . LEU A 1 203 ? -5.009 9.530 3.962 1.00 98.12 203 LEU A N 1
ATOM 1465 C CA . LEU A 1 203 ? -5.032 8.151 4.458 1.00 98.12 203 LEU A CA 1
ATOM 1466 C C . LEU A 1 203 ? -3.641 7.594 4.787 1.00 98.12 203 LEU A C 1
ATOM 1468 O O . LEU A 1 203 ? -3.548 6.585 5.480 1.00 98.12 203 LEU A O 1
ATOM 1472 N N . SER A 1 204 ? -2.563 8.225 4.324 1.00 98.00 204 SER A N 1
ATOM 1473 C CA . SER A 1 204 ? -1.192 7.937 4.763 1.00 98.00 204 SER A CA 1
ATOM 1474 C C . SER A 1 204 ? -0.552 9.180 5.369 1.00 98.00 204 SER A C 1
ATOM 1476 O O . SER A 1 204 ? -1.016 10.304 5.167 1.00 98.00 204 SER A O 1
ATOM 1478 N N . LEU A 1 205 ? 0.524 8.985 6.132 1.00 98.31 205 LEU A N 1
ATOM 1479 C CA . LEU A 1 205 ? 1.258 10.112 6.698 1.00 98.31 205 LEU A CA 1
ATOM 1480 C C . LEU A 1 205 ? 1.942 10.938 5.592 1.00 98.31 205 LEU A C 1
ATOM 1482 O O . LEU A 1 205 ? 2.451 10.345 4.637 1.00 98.31 205 LEU A O 1
ATOM 1486 N N . PRO A 1 206 ? 2.004 12.277 5.737 1.00 97.88 206 PRO A N 1
ATOM 1487 C CA . PRO A 1 206 ? 2.679 13.141 4.775 1.00 97.88 206 PRO A CA 1
ATOM 1488 C C . PRO A 1 206 ? 4.135 12.735 4.538 1.00 97.88 206 PRO A C 1
ATOM 1490 O O . PRO A 1 206 ? 4.884 12.492 5.489 1.00 97.88 206 PRO A O 1
ATOM 1493 N N . GLY A 1 207 ? 4.527 12.700 3.269 1.00 96.75 207 GLY A N 1
ATOM 1494 C CA . GLY A 1 207 ? 5.841 12.300 2.786 1.00 96.75 207 GLY A CA 1
ATOM 1495 C C . GLY A 1 207 ? 6.004 10.800 2.534 1.00 96.75 207 GLY A C 1
ATOM 1496 O O . GLY A 1 207 ? 7.019 10.420 1.952 1.00 96.75 207 GLY A O 1
ATOM 1497 N N . ASN A 1 208 ? 5.053 9.934 2.915 1.00 97.94 208 ASN A N 1
ATOM 1498 C CA . ASN A 1 208 ? 5.196 8.488 2.711 1.00 97.94 208 ASN A CA 1
ATOM 1499 C C . ASN A 1 208 ? 5.322 8.125 1.224 1.00 97.94 208 ASN A C 1
ATOM 1501 O O . ASN A 1 208 ? 6.179 7.310 0.886 1.00 97.94 208 ASN A O 1
ATOM 1505 N N . ALA A 1 209 ? 4.514 8.724 0.348 1.00 95.69 209 ALA A N 1
ATOM 1506 C CA . ALA A 1 209 ? 4.482 8.414 -1.079 1.00 95.69 209 ALA A CA 1
ATOM 1507 C C . ALA A 1 209 ? 5.784 8.779 -1.814 1.00 95.69 209 ALA A C 1
ATOM 1509 O O . ALA A 1 209 ? 6.023 8.280 -2.910 1.00 95.69 209 ALA A O 1
ATOM 1510 N N . THR A 1 210 ? 6.621 9.631 -1.217 1.00 95.00 210 THR A N 1
ATOM 1511 C CA . THR A 1 210 ? 7.903 10.081 -1.783 1.00 95.00 210 THR A CA 1
ATOM 1512 C C . THR A 1 210 ? 9.121 9.367 -1.200 1.00 95.00 210 THR A C 1
ATOM 1514 O O . THR A 1 210 ? 10.244 9.658 -1.600 1.00 95.00 210 THR A O 1
ATOM 1517 N N . LEU A 1 211 ? 8.934 8.458 -0.239 1.00 96.88 211 LEU A N 1
ATOM 1518 C CA . LEU A 1 211 ? 10.044 7.701 0.333 1.00 96.88 211 LEU A CA 1
ATOM 1519 C C . LEU A 1 211 ? 10.489 6.586 -0.609 1.00 96.88 211 LEU A C 1
ATOM 1521 O O . LEU A 1 211 ? 9.670 5.861 -1.173 1.00 96.88 211 LEU A O 1
ATOM 1525 N N . GLU A 1 212 ? 11.798 6.391 -0.699 1.00 96.81 212 GLU A N 1
ATOM 1526 C CA . GLU A 1 212 ? 12.375 5.177 -1.267 1.00 96.81 212 GLU A CA 1
ATOM 1527 C C . GLU A 1 212 ? 12.229 3.999 -0.299 1.00 96.81 212 GLU A C 1
ATOM 1529 O O . GLU A 1 212 ? 12.265 4.162 0.925 1.00 96.81 212 GLU A O 1
ATOM 1534 N N . ALA A 1 213 ? 12.100 2.799 -0.858 1.00 97.69 213 ALA A N 1
ATOM 1535 C CA . ALA A 1 213 ? 12.112 1.544 -0.124 1.00 97.69 213 ALA A CA 1
ATOM 1536 C C . ALA A 1 213 ? 13.492 1.261 0.483 1.00 97.69 213 ALA A C 1
ATOM 1538 O O . ALA A 1 213 ? 13.585 0.716 1.579 1.00 97.69 213 ALA A O 1
ATOM 1539 N N . THR A 1 214 ? 14.572 1.658 -0.186 1.00 97.69 214 THR A N 1
ATOM 1540 C CA . THR A 1 214 ? 15.948 1.486 0.296 1.00 97.69 214 THR A CA 1
ATOM 1541 C C . THR A 1 214 ? 16.622 2.830 0.549 1.00 97.69 214 THR A C 1
ATOM 1543 O O . THR A 1 214 ? 16.146 3.875 0.122 1.00 97.69 214 THR A O 1
ATOM 1546 N N . ALA A 1 215 ? 17.733 2.823 1.283 1.00 95.38 215 ALA A N 1
ATOM 1547 C CA . ALA A 1 215 ? 18.610 3.981 1.428 1.00 95.38 215 ALA A CA 1
ATOM 1548 C C . ALA A 1 215 ? 19.492 4.145 0.171 1.00 95.38 215 ALA A C 1
ATOM 1550 O O . ALA A 1 215 ? 20.717 4.031 0.249 1.00 95.38 215 ALA A O 1
ATOM 1551 N N . GLY A 1 216 ? 18.858 4.350 -0.988 1.00 90.31 216 GLY A N 1
ATOM 1552 C CA . GLY A 1 216 ? 19.502 4.422 -2.298 1.00 90.31 216 GLY A CA 1
ATOM 1553 C C . GLY A 1 216 ? 19.795 3.060 -2.951 1.00 90.31 216 GLY A C 1
ATOM 1554 O O . GLY A 1 216 ? 19.438 2.003 -2.408 1.00 90.31 216 GLY A O 1
ATOM 1555 N N . PRO A 1 217 ? 20.447 3.062 -4.132 1.00 87.88 217 PRO A N 1
ATOM 1556 C CA . PRO A 1 217 ? 20.739 1.852 -4.902 1.00 87.88 217 PRO A CA 1
ATOM 1557 C C . PRO A 1 217 ? 21.669 0.895 -4.145 1.00 87.88 217 PRO A C 1
ATOM 1559 O O . PRO A 1 217 ? 22.754 1.281 -3.712 1.00 87.88 217 PRO A O 1
ATOM 1562 N N . GLY A 1 218 ? 21.248 -0.362 -3.971 1.00 83.88 218 GLY A N 1
ATOM 1563 C CA . GLY A 1 218 ? 22.005 -1.376 -3.221 1.00 83.88 218 GLY A CA 1
ATOM 1564 C C . GLY A 1 218 ? 22.081 -1.141 -1.703 1.00 83.88 218 GLY A C 1
ATOM 1565 O O . GLY A 1 218 ? 22.759 -1.894 -1.003 1.00 83.88 218 GLY A O 1
ATOM 1566 N N . GLY A 1 219 ? 21.401 -0.112 -1.187 1.00 90.69 219 GLY A N 1
ATOM 1567 C CA . GLY A 1 219 ? 21.293 0.163 0.242 1.00 90.69 219 GLY A CA 1
ATOM 1568 C C . GLY A 1 219 ? 20.330 -0.787 0.959 1.00 90.69 219 GLY A C 1
ATOM 1569 O O . GLY A 1 219 ? 19.499 -1.458 0.347 1.00 90.69 219 GLY A O 1
ATOM 1570 N N . GLY A 1 220 ? 20.417 -0.820 2.290 1.00 95.50 220 GLY A N 1
ATOM 1571 C CA . GLY A 1 220 ? 19.424 -1.500 3.124 1.00 95.50 220 GLY A CA 1
ATOM 1572 C C . GLY A 1 220 ? 18.066 -0.789 3.117 1.00 95.50 220 GLY A C 1
ATOM 1573 O O . GLY A 1 220 ? 17.917 0.293 2.548 1.00 95.50 220 GLY A O 1
ATOM 1574 N N . LEU A 1 221 ? 17.081 -1.386 3.789 1.00 97.38 221 LEU A N 1
ATOM 1575 C CA . LEU A 1 221 ? 15.746 -0.810 3.982 1.00 97.38 221 LEU A CA 1
ATOM 1576 C C . LEU A 1 221 ? 15.832 0.614 4.556 1.00 97.38 221 LEU A C 1
ATOM 1578 O O . LEU A 1 221 ? 16.571 0.860 5.510 1.00 97.38 221 LEU A O 1
ATOM 1582 N N . ASN A 1 222 ? 15.078 1.545 3.971 1.00 98.12 222 ASN A N 1
ATOM 1583 C CA . ASN A 1 222 ? 15.113 2.954 4.344 1.00 98.12 222 ASN A CA 1
ATOM 1584 C C . ASN A 1 222 ? 14.612 3.165 5.792 1.00 98.12 222 ASN A C 1
ATOM 1586 O O . ASN A 1 222 ? 13.437 2.905 6.074 1.00 98.12 222 ASN A O 1
ATOM 1590 N N . PRO A 1 223 ? 15.437 3.696 6.715 1.00 98.12 223 PRO A N 1
ATOM 1591 C CA . PRO A 1 223 ? 15.007 3.951 8.090 1.00 98.12 223 PRO A CA 1
ATOM 1592 C C . PRO A 1 223 ? 13.828 4.929 8.190 1.00 98.12 223 PRO A C 1
ATOM 1594 O O . PRO A 1 223 ? 12.983 4.785 9.070 1.00 98.12 223 PRO A O 1
ATOM 1597 N N . ALA A 1 224 ? 13.726 5.896 7.270 1.00 98.31 224 ALA A N 1
ATOM 1598 C CA . ALA A 1 224 ? 12.619 6.851 7.245 1.00 98.31 224 ALA A CA 1
ATOM 1599 C C . ALA A 1 224 ? 11.280 6.186 6.886 1.00 98.31 224 ALA A C 1
ATOM 1601 O O . ALA A 1 224 ? 10.230 6.616 7.371 1.00 98.31 224 ALA A O 1
ATOM 1602 N N . LEU A 1 225 ? 11.309 5.114 6.083 1.00 98.62 225 LEU A N 1
ATOM 1603 C CA . LEU A 1 225 ? 10.128 4.309 5.775 1.00 98.62 225 LEU A CA 1
ATOM 1604 C C . LEU A 1 225 ? 9.658 3.540 7.012 1.00 98.62 225 LEU A C 1
ATOM 1606 O O . LEU A 1 225 ? 8.473 3.573 7.337 1.00 98.62 225 LEU A O 1
ATOM 1610 N N . LEU A 1 226 ? 10.582 2.898 7.731 1.00 98.69 226 LEU A N 1
ATOM 1611 C CA . LEU A 1 226 ? 10.263 2.180 8.968 1.00 98.69 226 LEU A CA 1
ATOM 1612 C C . LEU A 1 226 ? 9.710 3.117 10.046 1.00 98.69 226 LEU A C 1
ATOM 1614 O O . LEU A 1 226 ? 8.700 2.810 10.675 1.00 98.69 226 LEU A O 1
ATOM 1618 N N . GLU A 1 227 ? 10.318 4.289 10.211 1.00 98.69 227 GLU A N 1
ATOM 1619 C CA . GLU A 1 227 ? 9.835 5.292 11.158 1.00 98.69 227 GLU A CA 1
ATOM 1620 C C . GLU A 1 227 ? 8.456 5.834 10.763 1.00 98.69 227 GLU A C 1
ATOM 1622 O O . GLU A 1 227 ? 7.577 5.994 11.609 1.00 98.69 227 GLU A O 1
ATOM 1627 N N . THR A 1 228 ? 8.218 6.066 9.470 1.00 98.75 228 THR A N 1
ATOM 1628 C CA . THR A 1 228 ? 6.887 6.433 8.965 1.00 98.75 228 THR A CA 1
ATOM 1629 C C . THR A 1 228 ? 5.856 5.344 9.252 1.00 98.75 228 THR A C 1
ATOM 1631 O O . THR A 1 228 ? 4.754 5.656 9.701 1.00 98.75 228 THR A O 1
ATOM 1634 N N . ALA A 1 229 ? 6.214 4.071 9.067 1.00 98.81 229 ALA A N 1
ATOM 1635 C CA . ALA A 1 229 ? 5.341 2.943 9.364 1.00 98.81 229 ALA A CA 1
ATOM 1636 C C . ALA A 1 229 ? 4.982 2.880 10.855 1.00 98.81 229 ALA A C 1
ATOM 1638 O O . ALA A 1 229 ? 3.805 2.784 11.202 1.00 98.81 229 ALA A O 1
ATOM 1639 N N . ARG A 1 230 ? 5.980 3.017 11.737 1.00 98.81 230 ARG A N 1
ATOM 1640 C CA . ARG A 1 230 ? 5.790 3.063 13.193 1.00 98.81 230 ARG A CA 1
ATOM 1641 C C . ARG A 1 230 ? 4.887 4.226 13.605 1.00 98.81 230 ARG A C 1
ATOM 1643 O O . ARG A 1 230 ? 3.920 4.036 14.338 1.00 98.81 230 ARG A O 1
ATOM 1650 N N . ARG A 1 231 ? 5.117 5.424 13.062 1.00 98.81 231 ARG A N 1
ATOM 1651 C CA . ARG A 1 231 ? 4.255 6.592 13.310 1.00 98.81 231 ARG A CA 1
ATOM 1652 C C . ARG A 1 231 ? 2.823 6.372 12.825 1.00 98.81 231 ARG A C 1
ATOM 1654 O O . ARG A 1 231 ? 1.894 6.731 13.541 1.00 98.81 231 ARG A O 1
ATOM 1661 N N . ALA A 1 232 ? 2.630 5.759 11.657 1.00 98.75 232 ALA A N 1
ATOM 1662 C CA . ALA A 1 232 ? 1.297 5.417 11.160 1.00 98.75 232 ALA A CA 1
ATOM 1663 C C . ALA A 1 232 ? 0.592 4.425 12.100 1.00 98.75 232 ALA A C 1
ATOM 1665 O O . ALA A 1 232 ? -0.602 4.570 12.362 1.00 98.75 232 ALA A O 1
ATOM 1666 N N . GLY A 1 233 ? 1.363 3.490 12.669 1.00 98.44 233 GLY A N 1
ATOM 1667 C CA . GLY A 1 233 ? 0.959 2.605 13.758 1.00 98.44 233 GLY A CA 1
ATOM 1668 C C . GLY A 1 233 ? 0.304 3.341 14.923 1.00 98.44 233 GLY A C 1
ATOM 1669 O O . GLY A 1 233 ? -0.818 3.029 15.306 1.00 98.44 233 GLY A O 1
ATOM 1670 N N . ALA A 1 234 ? 0.969 4.367 15.449 1.00 98.38 234 ALA A N 1
ATOM 1671 C CA . ALA A 1 234 ? 0.404 5.190 16.515 1.00 98.38 234 ALA A CA 1
ATOM 1672 C C . ALA A 1 234 ? -0.809 6.014 16.035 1.00 98.38 234 ALA A C 1
ATOM 1674 O O . ALA A 1 234 ? -1.853 6.041 16.688 1.00 98.38 234 ALA A O 1
ATOM 1675 N N . SER A 1 235 ? -0.713 6.629 14.852 1.00 98.56 235 SER A N 1
ATOM 1676 C CA . SER A 1 235 ? -1.756 7.512 14.313 1.00 98.56 235 SER A CA 1
ATOM 1677 C C . SER A 1 235 ? -3.088 6.813 14.015 1.00 98.56 235 SER A C 1
ATOM 1679 O O . SER A 1 235 ? -4.125 7.478 13.994 1.00 98.56 235 SER A O 1
ATOM 1681 N N . VAL A 1 236 ? -3.116 5.489 13.821 1.00 98.56 236 VAL A N 1
ATOM 1682 C CA . VAL A 1 236 ? -4.390 4.763 13.663 1.00 98.56 236 VAL A CA 1
ATOM 1683 C C . VAL A 1 236 ? -5.204 4.726 14.955 1.00 98.56 236 VAL A C 1
ATOM 1685 O O . VAL A 1 236 ? -6.432 4.796 14.903 1.00 98.56 236 VAL A O 1
ATOM 1688 N N . LEU A 1 237 ? -4.545 4.700 16.117 1.00 98.25 237 LEU A N 1
ATOM 1689 C CA . LEU A 1 237 ? -5.230 4.797 17.405 1.00 98.25 237 LEU A CA 1
ATOM 1690 C C . LEU A 1 237 ? -5.708 6.226 17.683 1.00 98.25 237 LEU A C 1
ATOM 1692 O O . LEU A 1 237 ? -6.788 6.409 18.247 1.00 98.25 237 LEU A O 1
ATOM 1696 N N . ASP A 1 238 ? -4.980 7.241 17.208 1.00 97.75 238 ASP A N 1
ATOM 1697 C CA . ASP A 1 238 ? -5.464 8.627 17.222 1.00 97.75 238 ASP A CA 1
ATOM 1698 C C . ASP A 1 238 ? -6.729 8.775 16.361 1.00 97.75 238 ASP A C 1
ATOM 1700 O O . ASP A 1 238 ? -7.711 9.390 16.780 1.00 97.75 238 ASP A O 1
ATOM 1704 N N . ALA A 1 239 ? -6.748 8.170 15.169 1.00 98.12 239 ALA A N 1
ATOM 1705 C CA . ALA A 1 239 ? -7.928 8.157 14.308 1.00 98.12 239 ALA A CA 1
ATOM 1706 C C . ALA A 1 239 ? -9.106 7.425 14.971 1.00 98.12 239 ALA A C 1
ATOM 1708 O O . ALA A 1 239 ? -10.230 7.933 14.948 1.00 98.12 239 ALA A O 1
ATOM 1709 N N . LEU A 1 240 ? -8.849 6.278 15.606 1.00 98.25 240 LEU A N 1
ATOM 1710 C CA . LEU A 1 240 ? -9.853 5.514 16.343 1.00 98.25 240 LEU A CA 1
ATOM 1711 C C . LEU A 1 240 ? -10.437 6.311 17.515 1.00 98.25 240 LEU A C 1
ATOM 1713 O O . LEU A 1 240 ? -11.656 6.452 17.606 1.00 98.25 240 LEU A O 1
ATOM 1717 N N . SER A 1 241 ? -9.591 6.886 18.371 1.00 97.81 241 SER A N 1
ATOM 1718 C CA . SER A 1 241 ? -10.034 7.678 19.528 1.00 97.81 241 SER A CA 1
ATOM 1719 C C . SER A 1 241 ? -10.813 8.933 19.121 1.00 97.81 241 SER A C 1
ATOM 1721 O O . SER A 1 241 ? -11.779 9.308 19.785 1.00 97.81 241 SER A O 1
ATOM 1723 N N . ALA A 1 242 ? -10.456 9.545 17.989 1.00 97.94 242 ALA A N 1
ATOM 1724 C CA . ALA A 1 242 ? -11.171 10.681 17.415 1.00 97.94 242 ALA A CA 1
ATOM 1725 C C . ALA A 1 242 ? -12.427 10.286 16.609 1.00 97.94 242 ALA A C 1
ATOM 1727 O O . ALA A 1 242 ? -13.097 11.163 16.055 1.00 97.94 242 ALA A O 1
ATOM 1728 N N . GLY A 1 243 ? -12.743 8.990 16.492 1.00 97.44 243 GLY A N 1
ATOM 1729 C CA . GLY A 1 243 ? -13.864 8.493 15.694 1.00 97.44 243 GLY A CA 1
ATOM 1730 C C . GLY A 1 243 ? -13.765 8.880 14.215 1.00 97.44 243 GLY A C 1
ATOM 1731 O O . GLY A 1 243 ? -14.777 9.213 13.595 1.00 97.44 243 GLY A O 1
ATOM 1732 N N . ARG A 1 244 ? -12.550 8.920 13.657 1.00 98.12 244 ARG A N 1
ATOM 1733 C CA . ARG A 1 244 ? -12.274 9.245 12.250 1.00 98.12 244 ARG A CA 1
ATOM 1734 C C . ARG A 1 244 ? -12.236 7.957 11.437 1.00 98.12 244 ARG A C 1
ATOM 1736 O O . ARG A 1 244 ? -11.184 7.352 11.253 1.00 98.12 244 ARG A O 1
ATOM 1743 N N . THR A 1 245 ? -13.406 7.527 10.985 1.00 98.50 245 THR A N 1
ATOM 1744 C CA . THR A 1 245 ? -13.540 6.375 10.091 1.00 98.50 245 THR A CA 1
ATOM 1745 C C . THR A 1 245 ? -13.165 6.732 8.654 1.00 98.50 245 THR A C 1
ATOM 1747 O O . THR A 1 245 ? -13.103 7.912 8.296 1.00 98.50 245 THR A O 1
ATOM 1750 N N . PHE A 1 246 ? -12.943 5.720 7.813 1.00 98.56 246 PHE A N 1
ATOM 1751 C CA . PHE A 1 246 ? -12.593 5.912 6.407 1.00 98.56 246 PHE A CA 1
ATOM 1752 C C . PHE A 1 246 ? -13.545 6.876 5.678 1.00 98.56 246 PHE A C 1
ATOM 1754 O O . PHE A 1 246 ? -13.091 7.831 5.053 1.00 98.56 246 PHE A O 1
ATOM 1761 N N . ARG A 1 247 ? -14.867 6.696 5.803 1.00 98.25 247 ARG A N 1
ATOM 1762 C CA . ARG A 1 247 ? -15.881 7.522 5.115 1.00 98.25 247 ARG A CA 1
ATOM 1763 C C . ARG A 1 247 ? -16.005 8.936 5.677 1.00 98.25 247 ARG A C 1
ATOM 1765 O O . ARG A 1 247 ? -16.574 9.803 5.021 1.00 98.25 247 ARG A O 1
ATOM 1772 N N . ARG A 1 248 ? -15.470 9.197 6.875 1.00 97.62 248 ARG A N 1
ATOM 1773 C CA .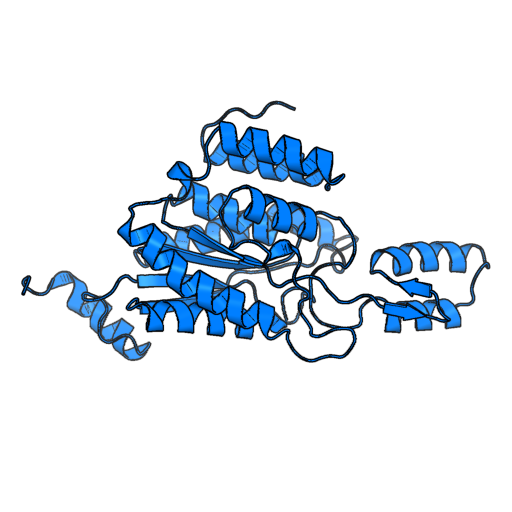 ARG A 1 248 ? -15.349 10.563 7.414 1.00 97.62 248 ARG A CA 1
ATOM 1774 C C . ARG A 1 248 ? -14.180 11.333 6.803 1.00 97.62 248 ARG A C 1
ATOM 1776 O O . ARG A 1 248 ? -14.193 12.558 6.846 1.00 97.62 248 ARG A O 1
ATOM 1783 N N . ILE A 1 249 ? -13.191 10.628 6.256 1.00 97.25 249 ILE A N 1
ATOM 1784 C CA . ILE A 1 249 ? -12.019 11.210 5.590 1.00 97.25 249 ILE A CA 1
ATOM 1785 C C . ILE A 1 249 ? -12.248 11.262 4.074 1.00 97.25 249 ILE A C 1
ATOM 1787 O O . ILE A 1 249 ? -11.966 12.269 3.425 1.00 97.25 249 ILE A O 1
ATOM 1791 N N . VAL A 1 250 ? -12.794 10.188 3.502 1.00 98.06 250 VAL A N 1
ATOM 1792 C CA . VAL A 1 250 ? -12.995 10.036 2.061 1.00 98.06 250 VAL A CA 1
ATOM 1793 C C . VAL A 1 250 ? -14.462 10.248 1.708 1.00 98.06 250 VAL A C 1
ATOM 1795 O O . VAL A 1 250 ? -15.282 9.334 1.792 1.00 98.06 250 VAL A O 1
ATOM 1798 N N . GLY A 1 251 ? -14.774 11.474 1.293 1.00 97.50 251 GLY A N 1
ATOM 1799 C CA . GLY A 1 251 ? -16.079 11.862 0.762 1.00 97.50 251 GLY A CA 1
ATOM 1800 C C . GLY A 1 251 ? -15.984 12.425 -0.656 1.00 97.50 251 GLY A C 1
ATOM 1801 O O . GLY A 1 251 ? -14.934 12.366 -1.296 1.00 97.50 251 GLY A O 1
ATOM 1802 N N . GLN A 1 252 ? -17.079 13.026 -1.130 1.00 97.31 252 GLN A N 1
ATOM 1803 C CA . GLN A 1 252 ? -17.147 13.653 -2.456 1.00 97.31 252 GLN A CA 1
ATOM 1804 C C . GLN A 1 252 ? -16.013 14.675 -2.700 1.00 97.31 252 GLN A C 1
ATOM 1806 O O . GLN A 1 252 ? -15.332 14.542 -3.716 1.00 97.31 252 GLN A O 1
ATOM 1811 N N . PRO A 1 253 ? -15.710 15.614 -1.772 1.00 97.19 253 PRO A N 1
ATOM 1812 C CA . PRO A 1 253 ? -14.623 16.574 -1.985 1.00 97.19 253 PRO A CA 1
ATOM 1813 C C . PRO A 1 253 ? -13.252 15.897 -2.067 1.00 97.19 253 PRO A C 1
ATOM 1815 O O . PRO A 1 253 ? -12.379 16.326 -2.814 1.00 97.19 253 PRO A O 1
ATOM 1818 N N . THR A 1 254 ? -13.059 14.811 -1.313 1.00 97.75 254 THR A N 1
ATOM 1819 C CA . THR A 1 254 ? -11.825 14.027 -1.360 1.00 97.75 254 THR A CA 1
ATOM 1820 C C . THR A 1 254 ? -11.657 13.406 -2.741 1.00 97.75 254 THR A C 1
ATOM 1822 O O . THR A 1 254 ? -10.599 13.561 -3.333 1.00 97.75 254 THR A O 1
ATOM 1825 N N . LEU A 1 255 ? -12.697 12.778 -3.303 1.00 97.50 255 LEU A N 1
ATOM 1826 C CA . LEU A 1 255 ? -12.638 12.202 -4.653 1.00 97.50 255 LEU A CA 1
ATOM 1827 C C . LEU A 1 255 ? -12.318 13.254 -5.726 1.00 97.50 255 LEU A C 1
ATOM 1829 O O . LEU A 1 255 ? -11.483 13.002 -6.592 1.00 97.50 255 LEU A O 1
ATOM 1833 N N . GLU A 1 256 ? -12.921 14.440 -5.644 1.00 96.25 256 GLU A N 1
ATOM 1834 C CA . GLU A 1 256 ? -12.637 15.560 -6.554 1.00 96.25 256 GLU A CA 1
ATOM 1835 C C . GLU A 1 256 ? -11.179 16.030 -6.443 1.00 96.25 256 GLU A C 1
ATOM 1837 O O . GLU A 1 256 ? -10.501 16.213 -7.458 1.00 96.25 256 GLU A O 1
ATOM 1842 N N . ASN A 1 257 ? -10.655 16.130 -5.217 1.00 96.38 257 ASN A N 1
ATOM 1843 C CA . ASN A 1 257 ? -9.244 16.430 -4.984 1.00 96.38 257 ASN A CA 1
ATOM 1844 C C . ASN A 1 257 ? -8.329 15.348 -5.566 1.00 96.38 257 ASN A C 1
ATOM 1846 O O . ASN A 1 257 ? -7.300 15.677 -6.153 1.00 96.38 257 ASN A O 1
ATOM 1850 N N . LEU A 1 258 ? -8.695 14.068 -5.455 1.00 97.31 258 LEU A N 1
ATOM 1851 C CA . LEU A 1 258 ? -7.906 12.977 -6.030 1.00 97.31 258 LEU A CA 1
ATOM 1852 C C . LEU A 1 258 ? -7.853 13.047 -7.555 1.00 97.31 258 LEU A C 1
ATOM 1854 O O . LEU A 1 258 ? -6.792 12.795 -8.127 1.00 97.31 258 LEU A O 1
ATOM 1858 N N . VAL A 1 259 ? -8.941 13.446 -8.219 1.00 97.00 259 VAL A N 1
ATOM 1859 C CA . VAL A 1 259 ? -8.921 13.719 -9.664 1.00 97.00 259 VAL A CA 1
ATOM 1860 C C . VAL A 1 259 ? -7.969 14.873 -9.976 1.00 97.00 259 VAL A C 1
ATOM 1862 O O . VAL A 1 259 ? -7.093 14.721 -10.826 1.00 97.00 259 VAL A O 1
ATOM 1865 N N . ALA A 1 260 ? -8.078 15.999 -9.265 1.00 97.25 260 ALA A N 1
ATOM 1866 C CA . ALA A 1 260 ? -7.211 17.156 -9.486 1.00 97.25 260 ALA A CA 1
ATOM 1867 C C . ALA A 1 260 ? -5.721 16.819 -9.286 1.00 97.25 260 ALA A C 1
ATOM 1869 O O . ALA A 1 260 ? -4.894 17.159 -10.131 1.00 97.25 260 ALA A O 1
ATOM 1870 N N . VAL A 1 261 ? -5.384 16.096 -8.213 1.00 97.44 261 VAL A N 1
ATOM 1871 C CA . VAL A 1 261 ? -4.015 15.639 -7.927 1.00 97.44 261 VAL A CA 1
ATOM 1872 C C . VAL A 1 261 ? -3.519 14.690 -9.011 1.00 97.44 261 VAL A C 1
ATOM 1874 O O . VAL A 1 261 ? -2.408 14.868 -9.504 1.00 97.44 261 VAL A O 1
ATOM 1877 N N . THR A 1 262 ? -4.345 13.730 -9.434 1.00 96.50 262 THR A N 1
ATOM 1878 C CA . THR A 1 262 ? -3.995 12.788 -10.508 1.00 96.50 262 THR A CA 1
ATOM 1879 C C . THR A 1 262 ? -3.646 13.525 -11.797 1.00 96.50 262 THR A C 1
ATOM 1881 O O . THR A 1 262 ? -2.635 13.218 -12.424 1.00 96.50 262 THR A O 1
ATOM 1884 N N . GLN A 1 263 ? -4.431 14.538 -12.166 1.00 96.50 263 GLN A N 1
ATOM 1885 C CA . GLN A 1 263 ? -4.163 15.348 -13.354 1.00 96.50 263 GLN A CA 1
ATOM 1886 C C . GLN A 1 263 ? -2.900 16.201 -13.192 1.00 96.50 263 GLN A C 1
ATOM 1888 O O . GLN A 1 263 ? -2.097 16.281 -14.118 1.00 96.50 263 GLN A O 1
ATOM 1893 N N . ALA A 1 264 ? -2.694 16.803 -12.017 1.00 97.62 264 ALA A N 1
ATOM 1894 C CA . ALA A 1 264 ? -1.546 17.667 -11.748 1.00 97.62 264 ALA A CA 1
ATOM 1895 C C . ALA A 1 264 ? -0.207 16.923 -11.836 1.00 97.62 264 ALA A C 1
ATOM 1897 O O . ALA A 1 264 ? 0.771 17.482 -12.328 1.00 97.62 264 ALA A O 1
ATOM 1898 N N . ILE A 1 265 ? -0.163 15.666 -11.385 1.00 96.31 265 ILE A N 1
ATOM 1899 C CA . ILE A 1 265 ? 1.056 14.854 -11.447 1.00 96.31 265 ILE A CA 1
ATOM 1900 C C . ILE A 1 265 ? 1.243 14.163 -12.805 1.00 96.31 265 ILE A C 1
ATOM 1902 O O . ILE A 1 265 ? 2.311 13.617 -13.047 1.00 96.31 265 ILE A O 1
ATOM 1906 N N . GLY A 1 266 ? 0.235 14.155 -13.687 1.00 97.12 266 GLY A N 1
ATOM 1907 C CA . GLY A 1 266 ? 0.249 13.319 -14.894 1.00 97.12 266 GLY A CA 1
ATOM 1908 C C . GLY A 1 266 ? 0.131 11.827 -14.565 1.00 97.12 266 GLY A C 1
ATOM 1909 O O . GLY A 1 266 ? 0.855 10.999 -15.113 1.00 97.12 266 GLY A O 1
ATOM 1910 N N . GLY A 1 267 ? -0.736 11.492 -13.608 1.00 96.12 267 GLY A N 1
ATOM 1911 C CA . GLY A 1 267 ? -0.881 10.149 -13.060 1.00 96.12 267 GLY A CA 1
ATOM 1912 C C . GLY A 1 267 ? -1.464 9.133 -14.044 1.00 96.12 267 GLY A C 1
ATOM 1913 O O . GLY A 1 267 ? -2.013 9.465 -15.093 1.00 96.12 267 GLY A O 1
ATOM 1914 N N . SER A 1 268 ? -1.355 7.855 -13.682 1.00 97.12 268 SER A N 1
ATOM 1915 C CA . SER A 1 268 ? -1.817 6.749 -14.522 1.00 97.12 268 SER A CA 1
ATOM 1916 C C . SER A 1 268 ? -3.317 6.822 -14.822 1.00 97.12 268 SER A C 1
ATOM 1918 O O . SER A 1 268 ? -4.140 6.997 -13.925 1.00 97.12 268 SER A O 1
ATOM 1920 N N . THR A 1 269 ? -3.690 6.533 -16.069 1.00 96.94 269 THR A N 1
ATOM 1921 C CA . THR A 1 269 ? -5.093 6.386 -16.489 1.00 96.94 269 THR A CA 1
ATOM 1922 C C . THR A 1 269 ? -5.836 5.278 -15.736 1.00 96.94 269 THR A C 1
ATOM 1924 O O . THR A 1 269 ? -7.059 5.331 -15.625 1.00 96.94 269 THR A O 1
ATOM 1927 N N . ASN A 1 270 ? -5.132 4.307 -15.140 1.00 96.94 270 ASN A N 1
ATOM 1928 C CA . ASN A 1 270 ? -5.744 3.283 -14.287 1.00 96.94 270 ASN A CA 1
ATOM 1929 C C . ASN A 1 270 ? -6.461 3.877 -13.063 1.00 96.94 270 ASN A C 1
ATOM 1931 O O . ASN A 1 270 ? -7.373 3.241 -12.527 1.00 96.94 270 ASN A O 1
ATOM 1935 N N . LEU A 1 271 ? -6.107 5.096 -12.634 1.00 96.38 271 LEU A N 1
ATOM 1936 C CA . LEU A 1 271 ? -6.794 5.769 -11.531 1.00 96.38 271 LEU A CA 1
ATOM 1937 C C . LEU A 1 271 ? -8.255 6.064 -11.866 1.00 96.38 271 LEU A C 1
ATOM 1939 O O . LEU A 1 271 ? -9.076 6.045 -10.960 1.00 96.38 271 LEU A O 1
ATOM 1943 N N . VAL A 1 272 ? -8.617 6.203 -13.143 1.00 96.25 272 VAL A N 1
ATOM 1944 C CA . VAL A 1 272 ? -10.022 6.301 -13.562 1.00 96.25 272 VAL A CA 1
ATOM 1945 C C . VAL A 1 272 ? -10.815 5.073 -13.089 1.00 96.25 272 VAL A C 1
ATOM 1947 O O . VAL A 1 272 ? -11.872 5.199 -12.475 1.00 96.25 272 VAL A O 1
ATOM 1950 N N . LEU A 1 273 ? -10.266 3.869 -13.285 1.00 97.00 273 LEU A N 1
ATOM 1951 C CA . LEU A 1 273 ? -10.899 2.615 -12.861 1.00 97.00 273 LEU A CA 1
ATOM 1952 C C . LEU A 1 273 ? -10.902 2.445 -11.338 1.00 97.00 273 LEU A C 1
ATOM 1954 O O . LEU A 1 273 ? -11.818 1.844 -10.771 1.00 97.00 273 LEU A O 1
ATOM 1958 N N . HIS A 1 274 ? -9.842 2.891 -10.668 1.00 97.62 274 HIS A N 1
ATOM 1959 C CA . HIS A 1 274 ? -9.674 2.699 -9.229 1.00 97.62 274 HIS A CA 1
ATOM 1960 C C . HIS A 1 274 ? -10.490 3.706 -8.416 1.00 97.62 274 HIS A C 1
ATOM 1962 O O . HIS A 1 274 ? -11.186 3.295 -7.490 1.00 97.62 274 HIS A O 1
ATOM 1968 N N . LEU A 1 275 ? -10.489 4.982 -8.805 1.00 97.50 275 LEU A N 1
ATOM 1969 C CA . LEU A 1 275 ? -11.321 6.016 -8.195 1.00 97.50 275 LEU A CA 1
ATOM 1970 C C . LEU A 1 275 ? -12.804 5.795 -8.503 1.00 97.50 275 LEU A C 1
ATOM 1972 O O . LEU A 1 275 ? -13.625 5.951 -7.605 1.00 97.50 275 LEU A O 1
ATOM 1976 N N . GLY A 1 276 ? -13.158 5.346 -9.714 1.00 97.38 276 GLY A N 1
ATOM 1977 C CA . GLY A 1 276 ? -14.541 4.977 -10.039 1.00 97.38 276 GLY A CA 1
ATOM 1978 C C . GLY A 1 276 ? -15.058 3.802 -9.196 1.00 97.38 276 GLY A C 1
ATOM 1979 O O . GLY A 1 276 ? -16.181 3.835 -8.686 1.00 97.38 276 GLY A O 1
ATOM 1980 N N . ALA A 1 277 ? -14.222 2.782 -8.974 1.00 97.88 277 ALA A N 1
ATOM 1981 C CA . ALA A 1 277 ? -14.563 1.681 -8.072 1.00 97.88 277 ALA A CA 1
ATOM 1982 C C . ALA A 1 277 ? -14.698 2.158 -6.618 1.00 97.88 277 ALA A C 1
ATOM 1984 O O . ALA A 1 277 ? -15.668 1.811 -5.952 1.00 97.88 277 ALA A O 1
ATOM 1985 N N . LEU A 1 278 ? -13.777 3.002 -6.142 1.00 98.31 278 LEU A N 1
ATOM 1986 C CA . LEU A 1 278 ? -13.853 3.581 -4.801 1.00 98.31 278 LEU A CA 1
ATOM 1987 C C . LEU A 1 278 ? -15.125 4.423 -4.613 1.00 98.31 278 LEU A C 1
ATOM 1989 O O . LEU A 1 278 ? -15.809 4.274 -3.605 1.00 98.31 278 LEU A O 1
ATOM 1993 N N . ALA A 1 279 ? -15.481 5.257 -5.593 1.00 98.06 279 ALA A N 1
ATOM 1994 C CA . ALA A 1 279 ? -16.718 6.033 -5.582 1.00 98.06 279 ALA A CA 1
ATOM 1995 C C . ALA A 1 279 ? -17.951 5.122 -5.476 1.00 98.06 279 ALA A C 1
ATOM 1997 O O . ALA A 1 279 ? -18.842 5.387 -4.670 1.00 98.06 279 ALA A O 1
ATOM 1998 N N . THR A 1 280 ? -17.952 4.004 -6.209 1.00 97.44 280 THR A N 1
ATOM 1999 C CA . THR A 1 280 ? -19.021 2.996 -6.151 1.00 97.44 280 THR A CA 1
ATOM 2000 C C . THR A 1 280 ? -19.161 2.402 -4.747 1.00 97.44 280 THR A C 1
ATOM 2002 O O . THR A 1 280 ? -20.267 2.383 -4.210 1.00 97.44 280 THR A O 1
ATOM 2005 N N . GLU A 1 281 ? -18.059 1.990 -4.108 1.00 97.94 281 GLU A N 1
ATOM 2006 C CA . GLU A 1 281 ? -18.085 1.478 -2.724 1.00 97.94 281 GLU A CA 1
ATOM 2007 C C . GLU A 1 281 ? -18.576 2.526 -1.722 1.00 97.94 281 GLU A C 1
ATOM 2009 O O . GLU A 1 281 ? -19.234 2.212 -0.726 1.00 97.94 281 GLU A O 1
ATOM 2014 N N . LEU A 1 282 ? -18.275 3.797 -1.984 1.00 97.69 282 LEU A N 1
ATOM 2015 C CA . LEU A 1 282 ? -18.712 4.912 -1.157 1.00 97.69 282 LEU A CA 1
ATOM 2016 C C . LEU A 1 282 ? -20.175 5.314 -1.404 1.00 97.69 282 LEU A C 1
ATOM 2018 O O . LEU A 1 282 ? -20.726 6.060 -0.596 1.00 97.69 282 LEU A O 1
ATOM 2022 N N . GLY A 1 283 ? -20.820 4.804 -2.458 1.00 97.19 283 GLY A N 1
ATOM 2023 C CA . GLY A 1 283 ? -22.145 5.258 -2.890 1.00 97.19 283 GLY A CA 1
ATOM 2024 C C . GLY A 1 283 ? -22.131 6.697 -3.418 1.00 97.19 283 GLY A C 1
ATOM 2025 O O . GLY A 1 283 ? -23.130 7.406 -3.311 1.00 97.19 283 GLY A O 1
ATOM 2026 N N . LEU A 1 284 ? -20.987 7.142 -3.939 1.00 96.81 284 LEU A N 1
ATOM 2027 C CA . LEU A 1 284 ? -20.747 8.483 -4.460 1.00 96.81 284 LEU A CA 1
ATOM 2028 C C . LEU A 1 284 ? -20.685 8.465 -5.986 1.00 96.81 284 LEU A C 1
ATOM 2030 O O . LEU A 1 284 ? -20.436 7.433 -6.611 1.00 96.81 284 LEU A O 1
ATOM 2034 N N . ARG A 1 285 ? -20.900 9.633 -6.592 1.00 94.19 285 ARG A N 1
ATOM 2035 C CA . ARG A 1 285 ? -20.846 9.792 -8.043 1.00 94.19 285 ARG A CA 1
ATOM 2036 C C . ARG A 1 285 ? -19.507 10.391 -8.449 1.00 94.19 285 ARG A C 1
ATOM 2038 O O . ARG A 1 285 ? -19.138 11.473 -7.999 1.00 94.19 285 ARG A O 1
ATOM 2045 N N . LEU A 1 286 ? -18.822 9.692 -9.345 1.00 92.81 286 LEU A N 1
ATOM 2046 C CA . LEU A 1 286 ? -17.638 10.177 -10.034 1.00 92.81 286 LEU A CA 1
ATOM 2047 C C . LEU A 1 286 ? -17.815 9.850 -11.516 1.00 92.81 286 LEU A C 1
ATOM 2049 O O . LEU A 1 286 ? -17.747 8.684 -11.904 1.00 92.81 286 LEU A O 1
ATOM 2053 N N . ASP A 1 287 ? -18.130 10.870 -12.307 1.00 88.12 287 ASP A N 1
ATOM 2054 C CA . ASP A 1 287 ? -18.327 10.716 -13.747 1.00 88.12 287 ASP A CA 1
ATOM 2055 C C . ASP A 1 287 ? -16.982 10.765 -14.483 1.00 88.12 287 ASP A C 1
ATOM 2057 O O . ASP A 1 287 ? -16.014 11.349 -13.988 1.00 88.12 287 ASP A O 1
ATOM 2061 N N . LEU A 1 288 ? -16.947 10.119 -15.652 1.00 82.75 288 LEU A N 1
ATOM 2062 C CA . LEU A 1 288 ? -15.809 10.122 -16.577 1.00 82.75 288 LEU A CA 1
ATOM 2063 C C . LEU A 1 288 ? -15.591 11.488 -17.232 1.00 82.75 288 LEU A C 1
ATOM 2065 O O . LEU A 1 288 ? -16.604 12.137 -17.586 1.00 82.75 288 LEU A O 1
#

Radius of gyration: 20.15 Å; Cα contacts (8 Å, |Δi|>4): 565; chains: 1; bounding box: 49×37×70 Å

Nearest PDB structures (foldseek):
  6ovt-assembly1_D  TM=9.343E-01  e=3.975E-26  Mycobacterium tuberculosis
  5ze4-assembly1_A  TM=9.662E-01  e=5.899E-22  Arabidopsis thaliana
  8ikz-assembly1_A  TM=9.664E-01  e=2.345E-21  Arabidopsis thaliana
  8hs0-assembly1_A-2  TM=9.576E-01  e=2.100E-21  Arabidopsis thaliana
  9jpi-assembly1_A-2  TM=9.661E-01  e=3.090E-21  Arabidopsis thaliana

Solvent-accessible surface area (backbone atoms only — not comparable to full-atom values): 14823 Å² total; per-residue (Å²): 131,80,81,79,67,71,89,47,50,67,58,47,59,57,34,44,79,74,72,42,83,54,74,92,79,27,56,41,29,37,34,43,24,32,46,42,88,86,27,54,27,19,58,59,34,57,61,37,42,49,30,19,37,48,19,20,41,77,64,58,34,40,58,45,78,47,78,41,72,73,75,40,75,81,78,29,57,70,84,50,44,77,52,46,70,61,43,18,57,54,30,13,49,50,52,38,53,50,39,63,74,70,62,48,59,28,38,37,40,33,34,39,36,60,40,41,46,52,7,49,50,44,20,40,47,70,66,45,35,14,53,31,42,39,58,44,22,29,18,35,63,11,66,56,100,91,41,81,27,32,60,67,48,49,60,52,38,53,54,35,36,76,71,66,76,41,49,74,66,55,43,52,53,44,57,69,28,20,64,44,54,50,16,23,70,54,52,82,32,47,34,48,37,48,35,44,40,39,35,73,47,67,33,26,59,89,65,42,63,76,30,40,24,25,62,45,66,76,39,59,74,19,66,70,48,36,52,50,21,18,51,47,21,30,48,34,53,53,28,46,78,68,68,42,24,32,60,77,55,54,44,74,70,37,54,54,49,42,52,53,50,37,61,74,72,63,38,33,74,62,49,59,62,45,53,41,50,42,25,55,62,66,76,46,91,64,85,134

Mean predicted aligned error: 3.55 Å

pLDDT: mean 95.79, std 5.32, range [47.22, 98.81]

Foldseek 3Di:
DPDDDPVCPVVCVVVVVVVDNQPPPAAEEEEEAAADPQELQRVCLVLLSVLLQLLLVVLGHHYDYDYDHDDACLVCPDPNNVVHQVSLQRLLCVLQVVCVVVVGQEYEYRDFHFRNLLSVLLNLLLNQHLYAYFGLAAFAWFDDPNDTAWPCVLVVVVVCCVVVNDDPVSSVVNVPTGGQGGRDTNDQARRLLSLVLCVLLVRADPPRSHGHQAPHRPHHGDVVSSNSSSNSSNVSVVCSVVVPTPLNSDDPVSLVSSVVSCVVVVHYPCVVVSSCSSCVSNVHDDDD

Secondary structure (DSSP, 8-state):
-PPP-GGGHHHHHHHHHTT---TTTS-EEEEEE---TT-TTTTTHHHHHHHHHHHHHHTT-EEEEEE-----TTTTTGGGHHHHHHHHHHHHHHHHHHHHHHT-SEEEEEE-STTHHHHHHHHHHHHT--EEEEE--BPPPEEETTEEE-HHHHHHHHHHHHTTSS-HHHHHHHHHHS--SSSB-SSSSHHHHHHHHHHHTT-B-TTGGG-BSBSSTT--B-HHHHHHHHHHHHHHHHHHHTT--HHHHSSHHHHHHHHHHHHHHT--THHHHHHHHHHHHHT-----

Sequence (288 aa):
MTEPNLSRAYARGLFHACGVHHLDERPLVGVACSWNELVPGHVHLDAVARAAQEGVREAGGEALVFHTMALCDGICQGAGMHAVLPSREVVAATVELTARAYGLDALLCVASCDKILPGMLLAAARLDLPTLFVTGGLMAEGHWRGETLVASDVKEAIGRARRGEITAQDLAEIEALACPGPGICNMLGTANSMSIAVEAAGLSLPGNATLEATAGPGGGLNPALLETARRAGASVLDALSAGRTFRRIVGQPTLENLVAVTQAIGGSTNLVLHLGALATELGLRLDL